Protein AF-A0A8H9FQ34-F1 (afdb_monomer)

Radius of gyration: 19.38 Å; Cα contacts (8 Å, |Δi|>4): 580; chains: 1; bounding box: 61×39×50 Å

Organism: NCBI:txid913969

Mean predicted aligned error: 8.14 Å

pLDDT: mean 79.57, std 12.99, range [39.88, 97.19]

Solvent-accessible surface area (backbone atoms only — not comparable to full-atom values): 15145 Å² total; per-residue (Å²): 131,70,67,46,67,71,54,47,45,51,48,42,54,54,33,31,52,36,42,33,52,18,35,40,36,26,16,74,69,43,41,45,69,49,35,67,70,22,24,32,69,66,46,26,57,38,51,40,47,55,17,35,27,31,55,62,67,68,56,61,71,57,61,63,56,45,68,44,74,77,46,68,50,38,42,51,61,100,58,63,49,47,55,37,42,30,39,30,44,36,38,44,90,93,42,78,45,45,28,44,37,31,35,35,23,65,38,94,86,48,71,63,23,38,42,47,74,33,55,46,56,80,86,58,51,75,77,86,66,73,88,53,79,72,40,53,76,50,72,71,52,50,48,51,52,51,52,53,52,51,48,44,24,50,24,47,32,68,67,46,53,91,78,40,49,70,68,55,35,50,55,51,46,55,56,19,74,75,36,83,40,71,32,47,41,40,64,58,38,89,53,92,54,38,71,42,92,71,25,28,37,49,70,37,65,42,74,85,61,21,34,43,32,42,37,33,29,27,34,42,36,64,31,59,40,56,95,95,52,47,53,51,80,82,77,51,71,45,39,54,36,62,51,62,64,66,77,69,90,63,41,53,63,47,60,36,28,24,41,32,41,36,37,34,41,27,44,73,86,68,50,77,41,83,49,32,69,36,74,44,80,42,70,55,127

Secondary structure (DSSP, 8-state):
----HHHHHHHHHHHHHHHHHHHHHHHHH---GGGGGTB-HHHHHHHHHHHHHHHHHT------EEEEEEEEE----SSS-EEEEEEEEEEETTEEEEEEEEEEESSSSSPPEEEEEEE--TTTSPP--------PPPHHHHHHHHHHHHHHHHHHHTT-STTS-THHHHHHHHHHHTTSS--EEEES---S-TTSTTSSEEEEE-TTS-EEEEEEEEEEEEEEPPTT----TTTS-HHHHHHHT---TT-SEEEEEEEEEEEEEE-TT--EEEEEEEEEE----

Sequence (285 aa):
MPLTQVQAVAAMKDYDARHNSASQAAGRAFDPVPWSKADTGMLYARRRLDTAVRKVEDDRRPFTVAHSVRSVYTPAVDGQTQHAVLDLDRVSGGRTTHVLGVLSRDDESSPWLMTALVRYTLADLPKPLARGREASLSTSERTTVLDRVTELATQLTAGKGPLVRGELANLSGEFVSWTGKRPRFSLWSTESDQFGPRGSLQAVKVSDGGTLVIASLVADTVHEAQRGESFDTTRLDNSYLEATGQQGRGLPQLRIRNGVTAALLLDATGGVRLLAADSAGLPLR

Nearest PDB structures (foldseek):
  6s5l-assembly1_D  TM=5.407E-01  e=3.025E-01  Nostoc sp. PCC 7120 = FACHB-418
  7o21-assembly1_B  TM=5.006E-01  e=2.257E-01  Bdellovibrio bacteriovorus HD100
  8th5-assembly2_B  TM=7.344E-01  e=1.752E+00  Homo sapiens
  6h5o-assembly2_B  TM=2.191E-01  e=1.118E-01  Staphylococcus aureus subsp. aureus Mu50
  5m18-assembly1_A  TM=2.314E-01  e=3.208E-01  Staphylococcus aureus

Foldseek 3Di:
DWQDLVNVQVLQVVLQVLVLVCLQCLLAVLDLVSLVQAADAPVSLQSNLVSLLCVLVVHRDRKGKHKDFPDKFWADDPAAKTKIWTFIWMDIPNDTFTKTWMWMARHPVGRTHTYDIFTFDPVLDDDQDDDDPRDDQDPVRVVLVQVLVQVLLVCQQVCHDPNNDDPNNVVQVVLCVQAVHGWRKDASDPDPPLCDPNHQWPWGADPQQKIKIKGKMKTKHKHFAPVVGAPPCVPPSVSSCVSAVVDDDRHRIFIWIKIKIWIWIQHNVRDIDTRGMDIGIRGDD

Structure (mmCIF, N/CA/C/O backbone):
data_AF-A0A8H9FQ34-F1
#
_entry.id   AF-A0A8H9FQ34-F1
#
loop_
_atom_site.group_PDB
_atom_site.id
_atom_site.type_symbol
_atom_site.label_atom_id
_atom_site.label_alt_id
_atom_site.label_comp_id
_atom_site.label_asym_id
_atom_site.label_entity_id
_atom_site.label_seq_id
_atom_site.pdbx_PDB_ins_code
_atom_site.Cartn_x
_atom_site.Cartn_y
_atom_site.Cartn_z
_atom_site.occupancy
_atom_site.B_iso_or_equiv
_atom_site.auth_seq_id
_atom_site.auth_comp_id
_atom_site.auth_asym_id
_atom_site.auth_atom_id
_atom_site.pdbx_PDB_model_num
ATOM 1 N N . MET A 1 1 ? -23.801 4.074 0.486 1.00 57.47 1 MET A N 1
ATOM 2 C CA . MET A 1 1 ? -24.223 2.876 1.261 1.00 57.47 1 MET A CA 1
ATOM 3 C C . MET A 1 1 ? -23.021 1.952 1.513 1.00 57.47 1 MET A C 1
ATOM 5 O O . MET A 1 1 ? -22.185 1.850 0.621 1.00 57.47 1 MET A O 1
ATOM 9 N N . PRO A 1 2 ? -22.917 1.299 2.684 1.00 69.56 2 PRO A N 1
ATOM 10 C CA . PRO A 1 2 ? -21.860 0.334 3.025 1.00 69.56 2 PRO A CA 1
ATOM 11 C C . PRO A 1 2 ? -21.797 -0.841 2.042 1.00 69.56 2 PRO A C 1
ATOM 13 O O . PRO A 1 2 ? -22.829 -1.279 1.526 1.00 69.56 2 PRO A O 1
ATOM 16 N N . LEU A 1 3 ? -20.597 -1.364 1.772 1.00 77.69 3 LEU A N 1
ATOM 17 C CA . LEU A 1 3 ? -20.415 -2.442 0.797 1.00 77.69 3 LEU A CA 1
ATOM 18 C C . LEU A 1 3 ? -20.830 -3.786 1.412 1.00 77.69 3 LEU A C 1
ATOM 20 O O . LEU A 1 3 ? -20.170 -4.321 2.301 1.00 77.69 3 LEU A O 1
ATOM 24 N N . THR A 1 4 ? -21.916 -4.370 0.910 1.00 83.69 4 THR A N 1
ATOM 25 C CA . THR A 1 4 ? -22.325 -5.728 1.297 1.00 83.69 4 THR A CA 1
ATOM 26 C C . THR A 1 4 ? -21.352 -6.777 0.755 1.00 83.69 4 THR A C 1
ATOM 28 O O . THR A 1 4 ? -20.608 -6.531 -0.190 1.00 83.69 4 THR A O 1
ATOM 31 N N . GLN A 1 5 ? -21.396 -8.001 1.288 1.00 84.06 5 GLN A N 1
ATOM 32 C CA . GLN A 1 5 ? -20.546 -9.089 0.788 1.00 84.06 5 GLN A CA 1
ATOM 33 C C . GLN A 1 5 ? -20.819 -9.425 -0.686 1.00 84.06 5 GLN A C 1
ATOM 35 O O . GLN A 1 5 ? -19.881 -9.661 -1.439 1.00 84.06 5 GLN A O 1
ATOM 40 N N . VAL A 1 6 ? -22.085 -9.404 -1.117 1.00 89.38 6 VAL A N 1
ATOM 41 C CA . VAL A 1 6 ? -22.451 -9.631 -2.526 1.00 89.38 6 VAL A CA 1
ATOM 42 C C . VAL A 1 6 ? -21.850 -8.544 -3.418 1.00 89.38 6 VAL A C 1
ATOM 44 O O . VAL A 1 6 ? -21.250 -8.853 -4.447 1.00 89.38 6 VAL A O 1
ATOM 47 N N . GLN A 1 7 ? -21.943 -7.279 -2.999 1.00 90.31 7 GLN A N 1
ATOM 48 C CA . GLN A 1 7 ? -21.335 -6.167 -3.729 1.00 90.31 7 GLN A CA 1
ATOM 49 C C . GLN A 1 7 ? -19.802 -6.224 -3.697 1.00 90.31 7 GLN A C 1
ATOM 51 O O . GLN A 1 7 ? -19.177 -5.907 -4.701 1.00 90.31 7 GLN A O 1
ATOM 56 N N . ALA A 1 8 ? -19.191 -6.680 -2.600 1.00 88.94 8 ALA A N 1
ATOM 57 C CA . ALA A 1 8 ? -17.747 -6.881 -2.509 1.00 88.94 8 ALA A CA 1
ATOM 58 C C . ALA A 1 8 ? -17.262 -7.976 -3.467 1.00 88.94 8 ALA A C 1
ATOM 60 O O . ALA A 1 8 ? -16.271 -7.783 -4.164 1.00 88.94 8 ALA A O 1
ATOM 61 N N . VAL A 1 9 ? -17.981 -9.100 -3.572 1.00 93.31 9 VAL A N 1
ATOM 62 C CA . VAL A 1 9 ? -17.673 -10.146 -4.562 1.00 93.31 9 VAL A CA 1
ATOM 63 C C . VAL A 1 9 ? -17.795 -9.598 -5.985 1.00 93.31 9 VAL A C 1
ATOM 65 O O . VAL A 1 9 ? -16.932 -9.871 -6.816 1.00 93.31 9 VAL A O 1
ATOM 68 N N . ALA A 1 10 ? -18.839 -8.817 -6.278 1.00 93.94 10 ALA A N 1
ATOM 69 C CA . ALA A 1 10 ? -19.003 -8.194 -7.590 1.00 93.94 10 ALA A CA 1
ATOM 70 C C . ALA A 1 10 ? -17.870 -7.199 -7.901 1.00 93.94 10 ALA A C 1
ATOM 72 O O . ALA A 1 10 ? -17.283 -7.267 -8.979 1.00 93.94 10 ALA A O 1
ATOM 73 N N . ALA A 1 11 ? -17.512 -6.342 -6.940 1.00 92.94 11 ALA A N 1
ATOM 74 C CA . ALA A 1 11 ? -16.409 -5.393 -7.062 1.00 92.94 11 ALA A CA 1
ATOM 75 C C . ALA A 1 11 ? -15.065 -6.100 -7.288 1.00 92.94 11 ALA A C 1
ATOM 77 O O . ALA A 1 11 ? -14.284 -5.660 -8.125 1.00 92.94 11 ALA A O 1
ATOM 78 N N . MET A 1 12 ? -14.813 -7.224 -6.608 1.00 95.19 12 MET A N 1
ATOM 79 C CA . MET A 1 12 ? -13.590 -8.002 -6.813 1.00 95.19 12 MET A CA 1
ATOM 80 C C . MET A 1 12 ? -13.538 -8.693 -8.175 1.00 95.19 12 MET A C 1
ATOM 82 O O . MET A 1 12 ? -12.479 -8.716 -8.790 1.00 95.19 12 MET A O 1
ATOM 86 N N 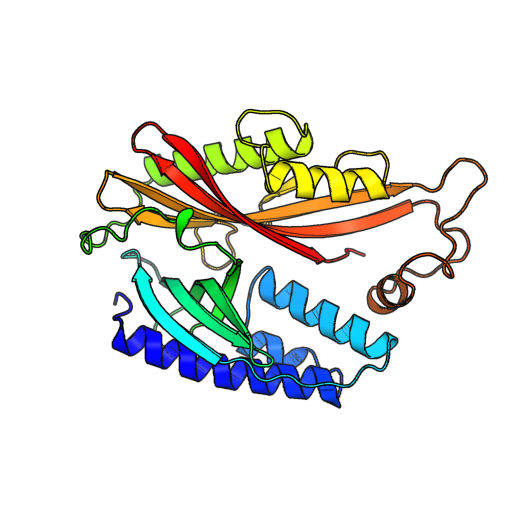. LYS A 1 13 ? -14.662 -9.201 -8.693 1.00 96.81 13 LYS A N 1
ATOM 87 C CA . LYS A 1 13 ? -14.708 -9.758 -10.057 1.00 96.81 13 LYS A CA 1
ATOM 88 C C . LYS A 1 13 ? -14.425 -8.694 -11.118 1.00 96.81 13 LYS A C 1
ATOM 90 O O . LYS A 1 13 ? -13.693 -8.952 -12.071 1.00 96.81 13 LYS A O 1
ATOM 95 N N . ASP A 1 14 ? -14.996 -7.506 -10.949 1.00 96.44 14 ASP A N 1
ATOM 96 C CA . ASP A 1 14 ? -14.728 -6.365 -11.825 1.00 96.44 14 ASP A CA 1
ATOM 97 C C . ASP A 1 14 ? -13.265 -5.893 -11.717 1.00 96.44 14 ASP A C 1
ATOM 99 O O . ASP A 1 14 ? -12.610 -5.637 -12.731 1.00 96.44 14 ASP A O 1
ATOM 103 N N . TYR A 1 15 ? -12.715 -5.851 -10.500 1.00 96.19 15 TYR A N 1
ATOM 104 C CA . TYR A 1 15 ? -11.295 -5.595 -10.274 1.00 96.19 15 TYR A CA 1
ATOM 105 C C . TYR A 1 15 ? -10.410 -6.627 -10.978 1.00 96.19 15 TYR A C 1
ATOM 107 O O . TYR A 1 15 ? -9.495 -6.237 -11.694 1.00 96.19 15 TYR A O 1
ATOM 115 N N . ASP A 1 16 ? -10.696 -7.924 -10.840 1.00 97.06 16 ASP A N 1
ATOM 116 C CA . ASP A 1 16 ? -9.935 -8.993 -11.493 1.00 97.06 16 ASP A CA 1
ATOM 117 C C . ASP A 1 16 ? -9.934 -8.826 -13.015 1.00 97.06 16 ASP A C 1
ATOM 119 O O . ASP A 1 16 ? -8.897 -8.997 -13.656 1.00 97.06 16 ASP A O 1
ATOM 123 N N . ALA A 1 17 ? -11.061 -8.436 -13.615 1.00 97.19 17 ALA A N 1
ATOM 124 C CA . ALA A 1 17 ? -11.129 -8.162 -15.047 1.00 97.19 17 ALA A CA 1
ATOM 125 C C . ALA A 1 17 ? -10.204 -6.998 -15.454 1.00 97.19 17 ALA A C 1
ATOM 127 O O . ALA A 1 17 ? -9.409 -7.133 -16.391 1.00 97.19 17 ALA A O 1
ATOM 128 N N . ARG A 1 18 ? -10.254 -5.872 -14.729 1.00 97.00 18 ARG A N 1
ATOM 129 C CA . ARG A 1 18 ? -9.409 -4.693 -14.996 1.00 97.00 18 ARG A CA 1
ATOM 130 C C . ARG A 1 18 ? -7.930 -4.969 -14.722 1.00 97.00 18 ARG A C 1
ATOM 132 O O . ARG A 1 18 ? -7.088 -4.610 -15.543 1.00 97.00 18 ARG A O 1
ATOM 139 N N . HIS A 1 19 ? -7.614 -5.649 -13.621 1.00 95.44 19 HIS A N 1
ATOM 140 C CA . HIS A 1 19 ? -6.258 -6.062 -13.250 1.00 95.44 19 HIS A CA 1
ATOM 141 C C . HIS A 1 19 ? -5.659 -6.988 -14.306 1.00 95.44 19 HIS A C 1
ATOM 143 O O . HIS A 1 19 ? -4.570 -6.716 -14.805 1.00 95.44 19 HIS A O 1
ATOM 149 N N . ASN A 1 20 ? -6.379 -8.036 -14.711 1.00 95.69 20 ASN A N 1
ATOM 150 C CA . ASN A 1 20 ? -5.894 -8.983 -15.713 1.00 95.69 20 ASN A CA 1
ATOM 151 C C . ASN A 1 20 ? -5.733 -8.324 -17.091 1.00 95.69 20 ASN A C 1
ATOM 153 O O . ASN A 1 20 ? -4.748 -8.585 -17.783 1.00 95.69 20 ASN A O 1
ATOM 157 N N . SER A 1 21 ? -6.638 -7.413 -17.467 1.00 95.38 21 SER A N 1
ATOM 158 C CA . SER A 1 21 ? -6.483 -6.605 -18.682 1.00 95.38 21 SER A CA 1
ATOM 159 C C . SER A 1 21 ? -5.240 -5.711 -18.622 1.00 95.38 21 SER A C 1
ATOM 161 O O . SER A 1 21 ? -4.510 -5.619 -19.610 1.00 95.38 21 SER A O 1
ATOM 163 N N . ALA A 1 22 ? -4.972 -5.070 -17.481 1.00 94.81 22 ALA A N 1
ATOM 164 C CA . ALA A 1 22 ? -3.786 -4.240 -17.297 1.00 94.81 22 ALA A CA 1
ATOM 165 C C . ALA A 1 22 ? -2.497 -5.074 -17.261 1.00 94.81 22 ALA A C 1
ATOM 167 O O . ALA A 1 22 ? -1.513 -4.710 -17.898 1.00 94.81 22 ALA A O 1
ATOM 168 N N . SER A 1 23 ? -2.526 -6.242 -16.613 1.00 92.44 23 SER A N 1
ATOM 169 C CA . SER A 1 23 ? -1.452 -7.243 -16.610 1.00 92.44 23 SER A CA 1
ATOM 170 C C . SER A 1 23 ? -1.101 -7.679 -18.033 1.00 92.44 23 SER A C 1
ATOM 172 O O . SER A 1 23 ? 0.074 -7.752 -18.390 1.00 92.44 23 SER A O 1
ATOM 174 N N . GLN A 1 24 ? -2.106 -7.898 -18.884 1.00 93.12 24 GLN A N 1
ATOM 175 C CA . GLN A 1 24 ? -1.899 -8.249 -20.285 1.00 93.12 24 GLN A CA 1
ATOM 176 C C . GLN A 1 24 ? -1.305 -7.094 -21.099 1.00 93.12 24 GLN A C 1
ATOM 178 O O . GLN A 1 24 ? -0.388 -7.327 -21.887 1.00 93.12 24 GLN A O 1
ATOM 183 N N . ALA A 1 25 ? -1.796 -5.866 -20.915 1.00 92.56 25 ALA A N 1
ATOM 184 C CA . ALA A 1 25 ? -1.267 -4.685 -21.597 1.00 92.56 25 ALA A CA 1
ATOM 185 C C . ALA A 1 25 ? 0.191 -4.406 -21.194 1.00 92.56 25 ALA A C 1
ATOM 187 O O . ALA A 1 25 ? 1.055 -4.248 -22.058 1.00 92.56 25 ALA A O 1
ATOM 188 N N . ALA A 1 26 ? 0.485 -4.464 -19.895 1.00 89.94 26 ALA A N 1
ATOM 189 C CA . ALA A 1 26 ? 1.832 -4.342 -19.358 1.00 89.94 26 ALA A CA 1
ATOM 190 C C . ALA A 1 26 ? 2.747 -5.482 -19.830 1.00 89.94 26 ALA A C 1
ATOM 192 O O . ALA A 1 26 ? 3.894 -5.238 -20.181 1.00 89.94 26 ALA A O 1
ATOM 193 N N . GLY A 1 27 ? 2.245 -6.719 -19.870 1.00 85.94 27 GLY A N 1
ATOM 194 C CA . GLY A 1 27 ? 3.019 -7.892 -20.274 1.00 85.94 27 GLY A CA 1
ATOM 195 C C . GLY A 1 27 ? 3.240 -8.025 -21.782 1.00 85.94 27 GLY A C 1
ATOM 196 O O . GLY A 1 27 ? 4.187 -8.681 -22.182 1.00 85.94 27 GLY A O 1
ATOM 197 N N . ARG A 1 28 ? 2.394 -7.445 -22.644 1.00 86.81 28 ARG A N 1
ATOM 198 C CA . ARG A 1 28 ? 2.548 -7.562 -24.112 1.00 86.81 28 ARG A CA 1
ATOM 199 C C . ARG A 1 28 ? 3.084 -6.303 -24.779 1.00 86.81 28 ARG A C 1
ATOM 201 O O . ARG A 1 28 ? 3.849 -6.414 -25.732 1.00 86.81 28 ARG A O 1
ATOM 208 N N . ALA A 1 29 ? 2.636 -5.138 -24.320 1.00 87.25 29 ALA A N 1
ATOM 209 C CA . ALA A 1 29 ? 2.891 -3.845 -24.952 1.00 87.25 29 ALA A CA 1
ATOM 210 C C . ALA A 1 29 ? 3.630 -2.864 -24.034 1.00 87.25 29 ALA A C 1
ATOM 212 O O . ALA A 1 29 ? 3.929 -1.750 -24.458 1.00 87.25 29 ALA A O 1
ATOM 213 N N . PHE A 1 30 ? 3.909 -3.259 -22.786 1.00 90.00 30 PHE A N 1
ATOM 214 C CA . PHE A 1 30 ? 4.485 -2.387 -21.765 1.00 90.00 30 PHE A CA 1
ATOM 215 C C . PHE A 1 30 ? 3.695 -1.086 -21.575 1.00 90.00 30 PHE A C 1
ATOM 217 O O . PHE A 1 30 ? 4.272 -0.034 -21.299 1.00 90.00 30 PHE A O 1
ATOM 224 N N . ASP A 1 31 ? 2.373 -1.153 -21.745 1.00 91.31 31 ASP A N 1
ATOM 225 C CA . ASP A 1 31 ? 1.487 -0.008 -21.570 1.00 91.31 31 ASP A CA 1
ATOM 226 C C . ASP A 1 31 ? 1.038 0.088 -20.102 1.00 91.31 31 ASP A C 1
ATOM 228 O O . ASP A 1 31 ? 0.310 -0.791 -19.627 1.00 91.31 31 ASP A O 1
ATOM 232 N N . PRO A 1 32 ? 1.453 1.132 -19.358 1.00 90.62 32 PRO A N 1
ATOM 233 C CA . PRO A 1 32 ? 1.063 1.295 -17.968 1.00 90.62 32 PRO A CA 1
ATOM 234 C C . PRO A 1 32 ? -0.305 1.975 -17.800 1.00 90.62 32 PRO A C 1
ATOM 236 O O . PRO A 1 32 ? -0.814 2.021 -16.680 1.00 90.62 32 PRO A O 1
ATOM 239 N N . VAL A 1 33 ? -0.893 2.546 -18.859 1.00 94.62 33 VAL A N 1
ATOM 240 C CA . VAL A 1 33 ? -2.126 3.349 -18.774 1.00 94.62 33 VAL A CA 1
ATOM 241 C C . VAL A 1 33 ? -3.298 2.555 -18.186 1.00 94.62 33 VAL A C 1
ATOM 243 O O . VAL A 1 33 ? -3.980 3.090 -17.302 1.00 94.62 33 VAL A O 1
ATOM 246 N N . PRO A 1 34 ? -3.533 1.283 -18.567 1.00 94.38 34 PRO A N 1
ATOM 247 C CA . PRO A 1 34 ? -4.648 0.509 -18.031 1.00 94.38 34 PRO A CA 1
ATOM 248 C C . PRO A 1 34 ? -4.594 0.276 -16.517 1.00 94.38 34 PRO A C 1
ATOM 250 O O . PRO A 1 34 ? -5.646 0.062 -15.918 1.00 94.38 34 PRO A O 1
ATOM 253 N N . TRP A 1 35 ? -3.424 0.373 -15.870 1.00 94.06 35 TRP A N 1
ATOM 254 C CA . TRP A 1 35 ? -3.334 0.236 -14.411 1.00 94.06 35 TRP A CA 1
ATOM 255 C C . TRP A 1 35 ? -4.143 1.291 -13.663 1.00 94.06 35 TRP A C 1
ATOM 257 O O . TRP A 1 35 ? -4.693 0.975 -12.615 1.00 94.06 35 TRP A O 1
ATOM 267 N N . SER A 1 36 ? -4.296 2.496 -14.223 1.00 92.94 36 SER A N 1
ATOM 268 C CA . SER A 1 36 ? -5.123 3.560 -13.625 1.00 92.94 36 SER A CA 1
ATOM 269 C C . SER A 1 36 ? -6.600 3.183 -13.506 1.00 92.94 36 SER A C 1
ATOM 271 O O . SER A 1 36 ? -7.333 3.768 -12.715 1.00 92.94 36 SER A O 1
ATOM 273 N N . LYS A 1 37 ? -7.043 2.200 -14.298 1.00 93.62 37 LYS A N 1
ATOM 274 C CA . LYS A 1 37 ? -8.400 1.677 -14.225 1.00 93.62 37 LYS A CA 1
ATOM 275 C C . LYS A 1 37 ? -8.552 0.638 -13.134 1.00 93.62 37 LYS A C 1
ATOM 277 O O . LYS A 1 37 ? -9.686 0.421 -12.760 1.00 93.62 37 LYS A O 1
ATOM 282 N N . ALA A 1 38 ? -7.499 -0.026 -12.662 1.00 93.25 38 ALA A N 1
ATOM 283 C CA . ALA A 1 38 ? -7.595 -1.090 -11.656 1.00 93.25 38 ALA A CA 1
ATOM 284 C C . ALA A 1 38 ? -7.152 -0.609 -10.267 1.00 93.25 38 ALA A C 1
ATOM 286 O O . ALA A 1 38 ? -7.822 -0.874 -9.268 1.00 93.25 38 ALA A O 1
ATOM 287 N N . ASP A 1 39 ? -6.043 0.126 -10.225 1.00 93.12 39 ASP A N 1
ATOM 288 C CA . ASP A 1 39 ? -5.339 0.499 -9.008 1.00 93.12 39 ASP A CA 1
ATOM 289 C C . ASP A 1 39 ? -5.278 2.028 -8.858 1.00 93.12 39 ASP A C 1
ATOM 291 O O . ASP A 1 39 ? -5.328 2.780 -9.834 1.00 93.12 39 ASP A O 1
ATOM 295 N N . THR A 1 40 ? -5.088 2.496 -7.625 1.00 88.25 40 THR A N 1
ATOM 296 C CA . THR A 1 40 ? -4.790 3.903 -7.313 1.00 88.25 40 THR A CA 1
ATOM 297 C C . THR A 1 40 ? -3.698 4.011 -6.239 1.00 88.25 40 THR A C 1
ATOM 299 O O . THR A 1 40 ? -3.146 3.005 -5.786 1.00 88.25 40 THR A O 1
ATOM 302 N N . GLY A 1 41 ? -3.332 5.237 -5.859 1.00 83.50 41 GLY A N 1
ATOM 303 C CA . GLY A 1 41 ? -2.377 5.510 -4.787 1.00 83.50 41 GLY A CA 1
ATOM 304 C C . GLY A 1 41 ? -1.016 4.838 -4.997 1.00 83.50 41 GLY A C 1
ATOM 305 O O . GLY A 1 41 ? -0.443 4.867 -6.090 1.00 83.50 41 GLY A O 1
ATOM 306 N N . MET A 1 42 ? -0.487 4.243 -3.929 1.00 82.50 42 MET A N 1
ATOM 307 C CA . MET A 1 42 ? 0.815 3.573 -3.942 1.00 82.50 42 MET A CA 1
ATOM 308 C C . MET A 1 42 ? 0.829 2.338 -4.852 1.00 82.50 42 MET A C 1
ATOM 310 O O . MET A 1 42 ? 1.824 2.091 -5.536 1.00 82.50 42 MET A O 1
ATOM 314 N N . LEU A 1 43 ? -0.275 1.586 -4.908 1.00 86.44 43 LEU A N 1
ATOM 315 C CA . LEU A 1 43 ? -0.365 0.392 -5.744 1.00 86.44 43 LEU A CA 1
ATOM 316 C C . LEU A 1 43 ? -0.275 0.748 -7.235 1.00 86.44 43 LEU A C 1
ATOM 318 O O . LEU A 1 43 ? 0.493 0.125 -7.966 1.00 86.44 43 LEU A O 1
ATOM 322 N N . TYR A 1 44 ? -0.961 1.808 -7.672 1.00 88.44 44 TYR A N 1
ATOM 323 C CA . TYR A 1 44 ? -0.831 2.307 -9.044 1.00 88.44 44 TYR A CA 1
ATOM 324 C C . TYR A 1 44 ? 0.591 2.780 -9.360 1.00 88.44 44 TYR A C 1
ATOM 326 O O . TYR A 1 44 ? 1.142 2.416 -10.402 1.00 88.44 44 TYR A O 1
ATOM 334 N N . ALA A 1 45 ? 1.215 3.546 -8.454 1.00 84.31 45 ALA A N 1
ATOM 335 C CA . ALA A 1 45 ? 2.599 3.991 -8.623 1.00 84.31 45 ALA A CA 1
ATOM 336 C C . ALA A 1 45 ? 3.552 2.800 -8.835 1.00 84.31 45 ALA A C 1
ATOM 338 O O . ALA A 1 45 ? 4.381 2.833 -9.747 1.00 84.31 45 ALA A O 1
ATOM 339 N N . ARG A 1 46 ? 3.353 1.715 -8.074 1.00 83.94 46 ARG A N 1
ATOM 340 C CA . ARG A 1 46 ? 4.071 0.443 -8.241 1.00 83.94 46 ARG A CA 1
ATOM 341 C C . ARG A 1 46 ? 3.879 -0.172 -9.605 1.00 83.94 46 ARG A C 1
ATOM 343 O O . ARG A 1 46 ? 4.853 -0.448 -10.294 1.00 83.94 46 ARG A O 1
ATOM 350 N N . ARG A 1 47 ? 2.634 -0.355 -10.030 1.00 88.38 47 ARG A N 1
ATOM 351 C CA . ARG A 1 47 ? 2.350 -1.012 -11.307 1.00 88.38 47 ARG A CA 1
ATOM 352 C C . ARG A 1 47 ? 2.915 -0.277 -12.512 1.00 88.38 47 ARG A C 1
ATOM 354 O O . ARG A 1 47 ? 3.365 -0.919 -13.464 1.00 88.38 47 ARG A O 1
ATOM 361 N N . ARG A 1 48 ? 2.918 1.057 -12.476 1.00 88.62 48 ARG A N 1
ATOM 362 C CA . ARG A 1 48 ? 3.549 1.860 -13.528 1.00 88.62 48 ARG A CA 1
ATOM 363 C C . ARG A 1 48 ? 5.044 1.586 -13.623 1.00 88.62 48 ARG A C 1
ATOM 365 O O . ARG A 1 48 ? 5.536 1.402 -14.733 1.00 88.62 48 ARG A O 1
ATOM 372 N N . LEU A 1 49 ? 5.738 1.547 -12.486 1.00 82.56 49 LEU A N 1
ATOM 373 C CA . LEU A 1 49 ? 7.160 1.232 -12.456 1.00 82.56 49 LEU A CA 1
ATOM 374 C C . LEU A 1 49 ? 7.421 -0.198 -12.923 1.00 82.56 49 LEU A C 1
ATOM 376 O O . LEU A 1 49 ? 8.228 -0.379 -13.825 1.00 82.56 49 LEU A O 1
ATOM 380 N N . ASP A 1 50 ? 6.721 -1.187 -12.361 1.00 84.69 50 ASP A N 1
ATOM 381 C CA . ASP A 1 50 ? 6.889 -2.600 -12.725 1.00 84.69 50 ASP A CA 1
ATOM 382 C C . ASP A 1 50 ? 6.764 -2.789 -14.248 1.00 84.69 50 ASP A C 1
ATOM 384 O O . ASP A 1 50 ? 7.504 -3.553 -14.860 1.00 84.69 50 ASP A O 1
ATOM 388 N N . THR A 1 51 ? 5.841 -2.058 -14.883 1.00 88.06 51 THR A N 1
ATOM 389 C CA . THR A 1 51 ? 5.656 -2.078 -16.342 1.00 88.06 51 THR A CA 1
ATOM 390 C C . THR A 1 51 ? 6.852 -1.481 -17.089 1.00 88.06 51 THR A C 1
ATOM 392 O O . THR A 1 51 ? 7.264 -2.023 -18.112 1.00 88.06 51 THR A O 1
ATOM 395 N N . ALA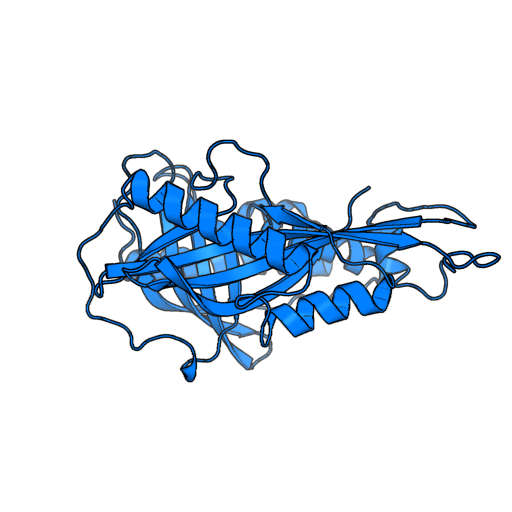 A 1 52 ? 7.422 -0.382 -16.589 1.00 85.88 52 ALA A N 1
ATOM 396 C CA . ALA A 1 52 ? 8.606 0.245 -17.171 1.00 85.88 52 ALA A CA 1
ATOM 397 C C . ALA A 1 52 ? 9.867 -0.617 -16.991 1.00 85.88 52 ALA A C 1
ATOM 399 O O . ALA A 1 52 ? 10.633 -0.755 -17.937 1.00 85.88 52 ALA A O 1
ATOM 400 N N . VAL A 1 53 ? 10.049 -1.244 -15.826 1.00 81.69 53 VAL A N 1
ATOM 401 C CA . VAL A 1 53 ? 11.163 -2.172 -15.562 1.00 81.69 53 VAL A CA 1
ATOM 402 C C . VAL A 1 53 ? 11.087 -3.375 -16.497 1.00 81.69 53 VAL A C 1
ATOM 404 O O . VAL A 1 53 ? 12.052 -3.665 -17.194 1.00 81.69 53 VAL A O 1
ATOM 407 N N . ARG A 1 54 ? 9.909 -3.999 -16.630 1.00 85.12 54 ARG A N 1
ATOM 408 C CA . ARG A 1 54 ? 9.705 -5.099 -17.589 1.00 85.12 54 ARG A CA 1
ATOM 409 C C . ARG A 1 54 ? 10.006 -4.704 -19.026 1.00 85.12 54 ARG A C 1
ATOM 411 O O . ARG A 1 54 ? 10.496 -5.532 -19.783 1.00 85.12 54 ARG A O 1
ATOM 418 N N . LYS A 1 55 ? 9.709 -3.458 -19.411 1.00 86.88 55 LYS A N 1
ATOM 419 C CA . LYS A 1 55 ? 10.047 -2.943 -20.744 1.00 86.88 55 LYS A CA 1
ATOM 420 C C . LYS A 1 55 ? 11.550 -2.968 -20.988 1.00 86.88 55 LYS A C 1
ATOM 422 O O . LYS A 1 55 ? 11.961 -3.265 -22.103 1.00 86.88 55 LYS A O 1
ATOM 427 N N . VAL A 1 56 ? 12.340 -2.629 -19.971 1.00 84.06 56 VAL A N 1
ATOM 428 C CA . VAL A 1 56 ? 13.803 -2.655 -20.061 1.00 84.06 56 VAL A CA 1
ATOM 429 C C . VAL A 1 56 ? 14.326 -4.090 -20.090 1.00 84.06 56 VAL A C 1
ATOM 431 O O . VAL A 1 56 ? 15.191 -4.410 -20.895 1.00 84.06 56 VAL A O 1
ATOM 434 N N . GLU A 1 57 ? 13.755 -4.970 -19.269 1.00 83.56 57 GLU A N 1
ATOM 435 C CA . GLU A 1 57 ? 14.131 -6.392 -19.216 1.00 83.56 57 GLU A CA 1
ATOM 436 C C . GLU A 1 57 ? 13.650 -7.204 -20.431 1.00 83.56 57 GLU A C 1
ATOM 438 O O . GLU A 1 57 ? 14.081 -8.338 -20.627 1.00 83.56 57 GLU A O 1
ATOM 443 N N . ASP A 1 58 ? 12.734 -6.642 -21.224 1.00 81.50 58 ASP A N 1
ATOM 444 C CA . ASP A 1 58 ? 11.984 -7.296 -22.302 1.00 81.50 58 ASP A CA 1
ATOM 445 C C . ASP A 1 58 ? 11.270 -8.602 -21.876 1.00 81.50 58 ASP A C 1
ATOM 447 O O . ASP A 1 58 ? 11.019 -9.491 -22.692 1.00 81.50 58 ASP A O 1
ATOM 451 N N . ASP A 1 59 ? 10.881 -8.728 -20.598 1.00 78.06 59 ASP A N 1
ATOM 452 C CA . ASP A 1 59 ? 10.083 -9.867 -20.119 1.00 78.06 59 ASP A CA 1
ATOM 453 C C . ASP A 1 59 ? 8.583 -9.642 -20.365 1.00 78.06 59 ASP A C 1
ATOM 455 O O . ASP A 1 59 ? 7.970 -8.683 -19.884 1.00 78.06 59 ASP A O 1
ATOM 459 N N . ARG A 1 60 ? 7.966 -10.564 -21.116 1.00 76.62 60 ARG A N 1
ATOM 460 C CA . ARG A 1 60 ? 6.611 -10.409 -21.676 1.00 76.62 60 ARG A CA 1
ATOM 461 C C . ARG A 1 60 ? 5.586 -11.419 -21.186 1.00 76.62 60 ARG A C 1
ATOM 463 O O . ARG A 1 60 ? 4.802 -11.976 -21.960 1.00 76.62 60 ARG A O 1
ATOM 470 N N . ARG A 1 61 ? 5.562 -11.682 -19.883 1.00 77.19 61 ARG A N 1
ATOM 471 C CA . ARG A 1 61 ? 4.693 -12.722 -19.318 1.00 77.19 61 ARG A CA 1
ATOM 472 C C . ARG A 1 61 ? 3.471 -12.127 -18.623 1.00 77.19 61 ARG A C 1
ATOM 474 O O . ARG A 1 61 ? 3.593 -11.593 -17.517 1.00 77.19 61 ARG A O 1
ATOM 481 N N . PRO A 1 62 ? 2.272 -12.226 -19.227 1.00 79.00 62 PRO A N 1
ATOM 482 C CA . PRO A 1 62 ? 1.056 -11.949 -18.489 1.00 79.00 62 PRO A CA 1
ATOM 483 C C . PRO A 1 62 ? 0.831 -13.051 -17.454 1.00 79.00 62 PRO A C 1
ATOM 485 O O . PRO A 1 62 ? 1.176 -14.215 -17.658 1.00 79.00 62 PRO A O 1
ATOM 488 N N . PHE A 1 63 ? 0.196 -12.682 -16.354 1.00 84.88 63 PHE A N 1
ATOM 489 C CA . PHE A 1 63 ? -0.306 -13.627 -15.368 1.00 84.88 63 PHE A CA 1
ATOM 490 C C . PHE A 1 63 ? -1.745 -13.268 -15.033 1.00 84.88 63 PHE A C 1
ATOM 492 O O . PHE A 1 63 ? -2.121 -12.092 -15.049 1.00 84.88 63 PHE A O 1
ATOM 499 N N . THR A 1 64 ? -2.523 -14.297 -14.718 1.00 90.56 64 THR A N 1
ATOM 500 C CA . THR A 1 64 ? -3.899 -14.151 -14.259 1.00 90.56 64 THR A CA 1
ATOM 501 C C . THR A 1 64 ? -3.934 -14.157 -12.740 1.00 90.56 64 THR A C 1
ATOM 503 O O . THR A 1 64 ? -3.294 -14.992 -12.094 1.00 90.56 64 THR A O 1
ATOM 506 N N . VAL A 1 65 ? -4.700 -13.229 -12.183 1.00 91.56 65 VAL A N 1
ATOM 507 C CA 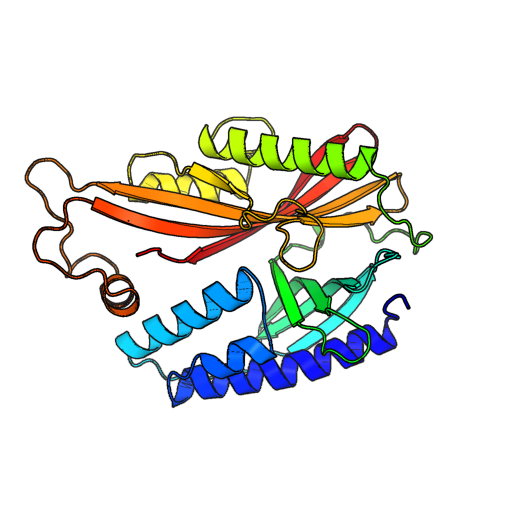. VAL A 1 65 ? -5.044 -13.162 -10.769 1.00 91.56 65 VAL A CA 1
ATOM 508 C C . VAL A 1 65 ? -6.548 -13.322 -10.620 1.00 91.56 65 VAL A C 1
ATOM 510 O O . VAL A 1 65 ? -7.315 -12.798 -11.428 1.00 91.56 65 VAL A O 1
ATOM 513 N N . ALA A 1 66 ? -6.951 -14.044 -9.580 1.00 95.44 66 ALA A N 1
ATOM 514 C CA . ALA A 1 66 ? -8.330 -14.099 -9.125 1.00 95.44 66 ALA A CA 1
ATOM 515 C C . ALA A 1 66 ? -8.389 -13.903 -7.608 1.00 95.44 66 ALA A C 1
ATOM 517 O O . ALA A 1 66 ? -7.503 -14.382 -6.891 1.00 95.44 66 ALA A O 1
ATOM 518 N N . HIS A 1 67 ? -9.438 -13.241 -7.127 1.00 95.50 67 HIS A N 1
ATOM 519 C CA . HIS A 1 67 ? -9.695 -13.058 -5.701 1.00 95.50 67 HIS A CA 1
ATOM 520 C C . HIS A 1 67 ? -11.047 -13.647 -5.282 1.00 95.50 67 HIS A C 1
ATOM 522 O O . HIS A 1 67 ? -12.045 -13.543 -5.997 1.00 95.50 67 HIS A O 1
ATOM 528 N N . SER A 1 68 ? -11.109 -14.205 -4.073 1.00 93.56 68 SER A N 1
ATOM 529 C CA . SER A 1 68 ? -12.363 -14.595 -3.420 1.00 93.56 68 SER A CA 1
ATOM 530 C C . SER A 1 68 ? -12.518 -13.916 -2.065 1.00 93.56 68 SER A C 1
ATOM 532 O O . SER A 1 68 ? -11.620 -13.975 -1.229 1.00 93.56 68 SER A O 1
ATOM 534 N N . VAL A 1 69 ? -13.677 -13.287 -1.849 1.00 88.56 69 VAL A N 1
ATOM 535 C CA . VAL A 1 69 ? -13.983 -12.525 -0.629 1.00 88.56 69 VAL A CA 1
ATOM 536 C C . VAL A 1 69 ? -14.412 -13.457 0.496 1.00 88.56 69 VAL A C 1
ATOM 538 O O . VAL A 1 69 ? -15.433 -14.140 0.388 1.00 88.56 69 VAL A O 1
ATOM 541 N N . ARG A 1 70 ? -13.674 -13.423 1.604 1.00 87.25 70 ARG A N 1
ATOM 542 C CA . ARG A 1 70 ? -13.995 -14.142 2.842 1.00 87.25 70 ARG A CA 1
ATOM 543 C C . ARG A 1 70 ? -14.809 -13.280 3.788 1.00 87.25 70 ARG A C 1
ATOM 545 O O . ARG A 1 70 ? -15.824 -13.724 4.319 1.00 87.25 70 ARG A O 1
ATOM 552 N N . SER A 1 71 ? -14.389 -12.033 3.967 1.00 80.94 71 SER A N 1
ATOM 553 C CA . SER A 1 71 ? -15.109 -11.049 4.766 1.00 80.94 71 SER A CA 1
ATOM 554 C C . SER A 1 71 ? -14.885 -9.631 4.234 1.00 80.94 71 SER A C 1
ATOM 556 O O . SER A 1 71 ? -13.962 -9.371 3.463 1.00 80.94 71 SER A O 1
ATOM 558 N N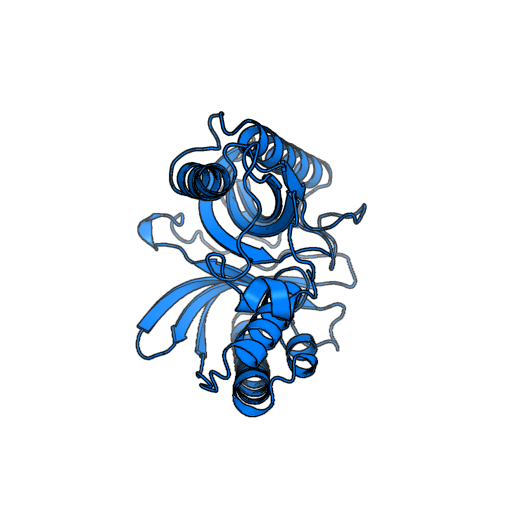 . VAL A 1 72 ? -15.791 -8.723 4.598 1.00 80.44 72 VAL A N 1
ATOM 559 C CA . VAL A 1 72 ? -15.758 -7.308 4.213 1.00 80.44 72 VAL A CA 1
ATOM 560 C C . VAL A 1 72 ? -16.036 -6.453 5.437 1.00 80.44 72 VAL A C 1
ATOM 562 O O . VAL A 1 72 ? -16.976 -6.724 6.191 1.00 80.44 72 VAL A O 1
ATOM 565 N N . TYR A 1 73 ? -15.224 -5.415 5.590 1.00 77.56 73 TYR A N 1
ATOM 566 C CA . TYR A 1 73 ? -15.328 -4.390 6.610 1.00 77.56 73 TYR A CA 1
ATOM 567 C C . TYR A 1 73 ? -15.370 -3.031 5.919 1.00 77.56 73 TYR A C 1
ATOM 569 O O . TYR A 1 73 ? -14.396 -2.598 5.305 1.00 77.56 73 TYR A O 1
ATOM 577 N N . THR A 1 74 ? -16.503 -2.346 6.016 1.00 72.44 74 THR A N 1
ATOM 578 C CA . THR A 1 74 ? -16.674 -0.997 5.471 1.00 72.44 74 THR A CA 1
ATOM 579 C C . THR A 1 74 ? -17.075 -0.047 6.582 1.00 72.44 74 THR A C 1
ATOM 581 O O . THR A 1 74 ? -18.100 -0.293 7.221 1.00 72.44 74 THR A O 1
ATOM 584 N N . PRO A 1 75 ? -16.314 1.028 6.832 1.00 62.62 75 PRO A N 1
ATOM 585 C CA . PRO A 1 75 ? -16.784 2.073 7.720 1.00 62.62 75 PRO A CA 1
ATOM 586 C C . PRO A 1 75 ? -17.972 2.786 7.060 1.00 62.62 75 PRO A C 1
ATOM 588 O O . PRO A 1 75 ? -17.981 2.994 5.845 1.00 62.62 75 PRO A O 1
ATOM 591 N N . ALA A 1 76 ? -18.963 3.187 7.858 1.00 58.38 76 ALA A N 1
ATOM 592 C CA . ALA A 1 76 ? -19.886 4.225 7.418 1.00 58.38 76 ALA A CA 1
ATOM 593 C C . ALA A 1 76 ? -19.079 5.519 7.274 1.00 58.38 76 ALA A C 1
ATOM 595 O O . ALA A 1 76 ? -18.330 5.896 8.177 1.00 58.38 76 ALA A O 1
ATOM 596 N N . VAL A 1 77 ? -19.178 6.166 6.120 1.00 58.28 77 VAL A N 1
ATOM 597 C CA . VAL A 1 77 ? -18.499 7.432 5.849 1.00 58.28 77 VAL A CA 1
ATOM 598 C C . VAL A 1 77 ? -19.534 8.438 5.386 1.00 58.28 77 VAL A C 1
ATOM 600 O O . VAL A 1 77 ? -20.184 8.235 4.362 1.00 58.28 77 VAL A O 1
ATOM 603 N N . ASP A 1 78 ? -19.649 9.528 6.142 1.00 50.78 78 ASP A N 1
ATOM 604 C CA . ASP A 1 78 ? -20.348 10.744 5.732 1.00 50.78 78 ASP A CA 1
ATOM 605 C C . ASP A 1 78 ? -19.413 11.531 4.803 1.00 50.78 78 ASP A C 1
ATOM 607 O O . ASP A 1 78 ? -18.731 12.472 5.204 1.00 50.78 78 ASP A O 1
ATOM 611 N N . GLY A 1 79 ? -19.281 11.064 3.564 1.00 60.50 79 GLY A N 1
ATOM 612 C CA . GLY A 1 79 ? -18.378 11.642 2.574 1.00 60.50 79 GLY A CA 1
ATOM 613 C C . GLY A 1 79 ? -18.611 11.067 1.182 1.00 60.50 79 GLY A C 1
ATOM 614 O O . GLY A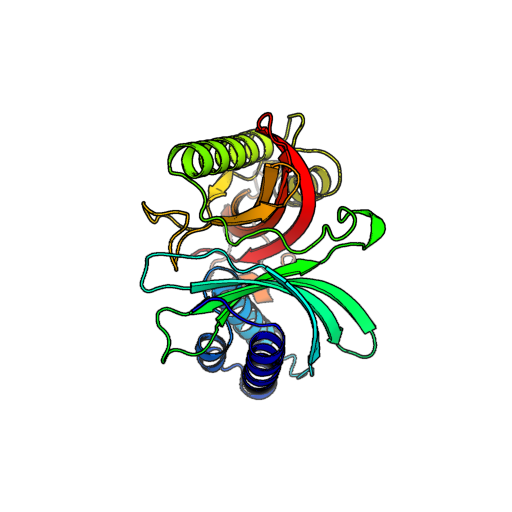 1 79 ? -19.307 10.064 1.024 1.00 60.50 79 GLY A O 1
ATOM 615 N N . GLN A 1 80 ? -18.038 11.716 0.165 1.00 60.59 80 GLN A N 1
ATOM 616 C CA . GLN A 1 80 ? -18.143 11.239 -1.219 1.00 60.59 80 GLN A CA 1
ATOM 617 C C . GLN A 1 80 ? -17.392 9.913 -1.387 1.00 60.59 80 GLN A C 1
ATOM 619 O O . GLN A 1 80 ? -17.955 8.933 -1.879 1.00 60.59 80 GLN A O 1
ATOM 624 N N . THR A 1 81 ? -16.170 9.839 -0.861 1.00 64.69 81 THR A N 1
ATOM 625 C CA . THR A 1 81 ? -15.335 8.654 -1.027 1.00 64.69 81 THR A CA 1
ATOM 626 C C . THR A 1 81 ? -15.643 7.571 -0.014 1.00 64.69 81 THR A C 1
ATOM 628 O O . THR A 1 81 ? -15.733 7.794 1.194 1.00 64.69 81 THR A O 1
ATOM 631 N N . GLN A 1 82 ? -15.745 6.357 -0.536 1.00 78.25 82 GLN A N 1
ATOM 632 C CA . GLN A 1 82 ? -16.056 5.158 0.214 1.00 78.25 82 GLN A CA 1
ATOM 633 C C . GLN A 1 82 ? -14.842 4.240 0.239 1.00 78.25 82 GLN A C 1
ATOM 635 O O . GLN A 1 82 ? -14.165 4.078 -0.774 1.00 78.25 82 GLN A O 1
ATOM 640 N N . HIS A 1 83 ? -14.597 3.614 1.389 1.00 78.81 83 HIS A N 1
ATOM 641 C CA . HIS A 1 83 ? -13.513 2.656 1.586 1.00 78.81 83 HIS A CA 1
ATOM 642 C C . HIS A 1 83 ? -14.069 1.301 2.020 1.00 78.81 83 HIS A C 1
ATOM 644 O O . HIS A 1 83 ? -15.071 1.223 2.731 1.00 78.81 83 HIS A O 1
ATOM 650 N N . ALA A 1 84 ? -13.397 0.229 1.614 1.00 82.75 84 ALA A N 1
ATOM 651 C CA . ALA A 1 84 ? -13.696 -1.122 2.050 1.00 82.75 84 ALA A CA 1
ATOM 652 C C . ALA A 1 84 ? -12.406 -1.902 2.280 1.00 82.75 84 ALA A C 1
ATOM 654 O O . ALA A 1 84 ? -11.556 -1.969 1.397 1.00 82.75 84 ALA A O 1
ATOM 655 N N . VAL A 1 85 ? -12.281 -2.518 3.451 1.00 86.12 85 VAL A N 1
ATOM 656 C CA . VAL A 1 85 ? -11.226 -3.484 3.751 1.00 86.12 85 VAL A CA 1
ATOM 657 C C . VAL A 1 85 ? -11.804 -4.879 3.560 1.00 86.12 85 VAL A C 1
ATOM 659 O O . VAL A 1 85 ? -12.833 -5.227 4.139 1.00 86.12 85 VAL A O 1
ATOM 662 N N . LEU A 1 86 ? -11.156 -5.674 2.722 1.00 87.12 86 LEU A N 1
ATOM 663 C CA . LEU A 1 86 ? -11.578 -7.011 2.342 1.00 87.12 86 LEU A CA 1
ATOM 664 C C . LEU A 1 86 ? -10.550 -8.030 2.814 1.00 87.12 86 LEU A C 1
ATOM 666 O O . LEU A 1 86 ? -9.358 -7.874 2.564 1.00 87.12 86 LEU A O 1
ATOM 670 N N . ASP A 1 87 ? -11.029 -9.097 3.437 1.00 87.81 87 ASP A N 1
ATOM 671 C CA . ASP A 1 87 ? -10.254 -10.314 3.642 1.00 87.81 87 ASP A CA 1
ATOM 672 C C . ASP A 1 87 ? -10.458 -11.230 2.436 1.00 87.81 87 ASP A C 1
ATOM 674 O O . ASP A 1 87 ? -11.596 -11.600 2.113 1.00 87.81 87 ASP A O 1
ATOM 678 N N . LEU A 1 88 ? -9.367 -11.563 1.753 1.00 90.44 88 LEU A N 1
ATOM 679 C CA . LEU A 1 88 ? -9.382 -12.231 0.464 1.00 90.44 88 LEU A CA 1
ATOM 680 C C . LEU A 1 88 ? -8.444 -13.439 0.453 1.00 90.44 88 LEU A C 1
ATOM 682 O O . LEU A 1 88 ? -7.325 -13.388 0.967 1.00 90.44 88 LEU A O 1
ATOM 686 N N . ASP A 1 89 ? -8.847 -14.469 -0.285 1.00 92.69 89 ASP A N 1
ATOM 687 C CA . ASP A 1 89 ? -7.885 -15.399 -0.871 1.00 92.69 89 ASP A CA 1
ATOM 688 C C . ASP A 1 89 ? -7.543 -14.913 -2.277 1.00 92.69 89 ASP A C 1
ATOM 690 O O . ASP A 1 89 ? -8.428 -14.648 -3.092 1.00 92.69 89 ASP A O 1
ATOM 694 N N . ARG A 1 90 ? -6.249 -14.787 -2.565 1.00 93.00 90 ARG A N 1
ATOM 695 C CA . ARG A 1 90 ? -5.724 -14.448 -3.887 1.00 93.00 90 ARG A CA 1
ATOM 696 C C . ARG A 1 90 ? -5.086 -15.680 -4.507 1.00 93.00 90 ARG A C 1
ATOM 698 O O . ARG A 1 90 ? -4.177 -16.259 -3.917 1.00 93.00 90 ARG A O 1
ATOM 705 N N . VAL A 1 91 ? -5.495 -16.017 -5.725 1.00 93.12 91 VAL A N 1
ATOM 706 C CA . VAL A 1 91 ? -4.909 -17.096 -6.525 1.00 93.12 91 VAL A CA 1
ATOM 707 C C . VAL A 1 91 ? -4.095 -16.497 -7.667 1.00 93.12 91 VAL A C 1
ATOM 709 O O . VAL A 1 91 ? -4.594 -15.682 -8.443 1.00 93.12 91 VAL A O 1
ATOM 712 N N . SER A 1 92 ? -2.825 -16.887 -7.769 1.00 89.19 92 SER A N 1
ATOM 713 C CA . SER A 1 92 ? -1.915 -16.451 -8.833 1.00 89.19 92 SER A CA 1
ATOM 714 C C . SER A 1 92 ? -0.888 -17.545 -9.109 1.00 89.19 92 SER A C 1
ATOM 716 O O . SER A 1 92 ? -0.240 -18.030 -8.183 1.00 89.19 92 SER A O 1
ATOM 718 N N . GLY A 1 93 ? -0.720 -17.942 -10.374 1.00 84.06 93 GLY A N 1
ATOM 719 C CA . GLY A 1 93 ? 0.259 -18.973 -10.756 1.00 84.06 93 GLY A CA 1
ATOM 720 C C . GLY A 1 93 ? 0.065 -20.315 -10.033 1.00 84.06 93 GLY A C 1
ATOM 721 O O . GLY A 1 93 ? 1.042 -20.955 -9.658 1.00 84.06 93 GLY A O 1
ATOM 722 N N . GLY A 1 94 ? -1.189 -20.701 -9.763 1.00 85.81 94 GLY A N 1
ATOM 723 C CA . GLY A 1 94 ? -1.537 -21.944 -9.061 1.00 85.81 94 GLY A CA 1
ATOM 724 C C . GLY A 1 94 ? -1.322 -21.928 -7.543 1.00 85.81 94 GLY A C 1
ATOM 725 O O . GLY A 1 94 ? -1.534 -22.950 -6.898 1.00 85.81 94 GLY A O 1
ATOM 726 N N . ARG A 1 95 ? -0.914 -20.795 -6.953 1.00 90.19 95 ARG A N 1
ATOM 727 C CA . ARG A 1 95 ? -0.743 -20.642 -5.501 1.00 90.19 95 ARG A CA 1
ATOM 728 C C . ARG A 1 95 ? -1.829 -19.747 -4.920 1.00 90.19 95 ARG A C 1
ATOM 730 O O . ARG A 1 95 ? -2.119 -18.692 -5.487 1.00 90.19 95 ARG A O 1
ATOM 737 N N . THR A 1 96 ? -2.362 -20.154 -3.772 1.00 91.75 96 THR A N 1
ATOM 738 C CA . THR A 1 96 ? -3.301 -19.362 -2.971 1.00 91.75 96 THR A CA 1
ATOM 739 C C . THR A 1 96 ? -2.553 -18.663 -1.841 1.00 91.75 96 THR A C 1
ATOM 741 O O . THR A 1 96 ? -1.778 -19.292 -1.124 1.00 91.75 96 THR A O 1
ATOM 744 N N . THR A 1 97 ? -2.789 -17.365 -1.680 1.00 90.94 97 THR A N 1
ATOM 745 C CA . THR A 1 97 ? -2.245 -16.538 -0.594 1.00 90.94 97 THR A CA 1
ATOM 746 C C . THR A 1 97 ? -3.364 -15.755 0.073 1.00 90.94 97 THR A C 1
ATOM 748 O O . THR A 1 97 ? -4.231 -15.241 -0.634 1.00 90.94 97 THR A O 1
ATOM 751 N N . HIS A 1 98 ? -3.314 -15.599 1.393 1.00 89.38 98 HIS A N 1
ATOM 752 C CA . HIS A 1 98 ? -4.255 -14.751 2.124 1.00 89.38 98 HIS A CA 1
ATOM 753 C C . HIS A 1 98 ? -3.792 -13.294 2.089 1.00 89.38 98 HIS A C 1
ATOM 755 O O . HIS A 1 98 ? -2.609 -13.004 2.302 1.00 89.38 98 HIS A O 1
ATOM 761 N N . VAL A 1 99 ? -4.710 -12.382 1.768 1.00 89.44 99 VAL A N 1
ATOM 762 C CA . VAL A 1 99 ? -4.411 -10.953 1.643 1.00 89.44 99 VAL A CA 1
ATOM 763 C C . VAL A 1 99 ? -5.526 -10.094 2.222 1.00 89.44 99 VAL A C 1
ATOM 765 O O . VAL A 1 99 ? -6.706 -10.409 2.086 1.00 89.44 99 VAL A O 1
ATOM 768 N N . LEU A 1 100 ? -5.147 -8.979 2.840 1.00 88.19 100 LEU A N 1
ATOM 769 C CA . LEU A 1 100 ? -6.059 -7.876 3.102 1.00 88.19 100 LEU A CA 1
ATOM 770 C C . LEU A 1 100 ? -5.983 -6.922 1.909 1.00 88.19 100 LEU A C 1
ATOM 772 O O . LEU A 1 100 ? -4.910 -6.402 1.594 1.00 88.19 100 LEU A O 1
ATOM 776 N N . GLY A 1 101 ? -7.107 -6.728 1.228 1.00 89.00 101 GLY A N 1
ATOM 777 C CA . GLY A 1 101 ? -7.259 -5.757 0.149 1.00 89.00 101 GLY A CA 1
ATOM 778 C C . GLY A 1 101 ? -8.012 -4.526 0.625 1.00 89.00 101 GLY A C 1
ATOM 779 O O . GLY A 1 101 ? -8.950 -4.638 1.410 1.00 89.00 101 GLY A O 1
ATOM 780 N N . VAL A 1 102 ? -7.625 -3.352 0.140 1.00 87.44 102 VAL A N 1
ATOM 781 C CA . VAL A 1 102 ? -8.352 -2.108 0.391 1.00 87.44 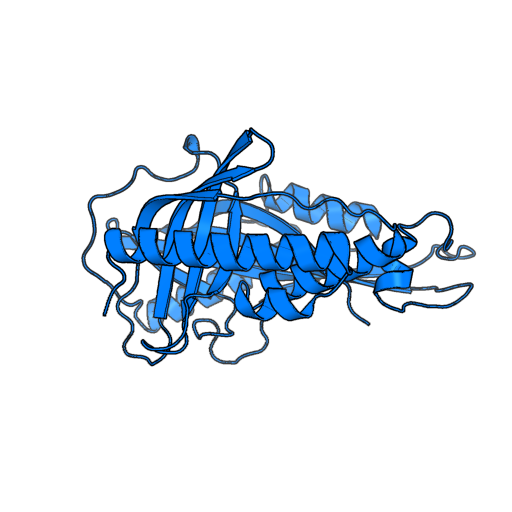102 VAL A CA 1
ATOM 782 C C . VAL A 1 102 ? -8.873 -1.572 -0.928 1.00 87.44 102 VAL A C 1
ATOM 784 O O . VAL A 1 102 ? -8.095 -1.253 -1.826 1.00 87.44 102 VAL A O 1
ATOM 787 N N . LEU A 1 103 ? -10.194 -1.464 -1.031 1.00 89.06 103 LEU A N 1
ATOM 788 C CA . LEU A 1 103 ? -10.862 -0.807 -2.140 1.00 89.06 103 LEU A CA 1
ATOM 789 C C . LEU A 1 103 ? -11.289 0.605 -1.740 1.00 89.06 103 LEU A C 1
ATOM 791 O O . LEU A 1 103 ? -11.741 0.831 -0.614 1.00 89.06 103 LEU A O 1
ATOM 795 N N . SER A 1 104 ? -11.213 1.542 -2.679 1.00 87.06 104 SER A N 1
ATOM 796 C CA . SER A 1 104 ? -11.836 2.860 -2.564 1.00 87.06 104 SER A CA 1
ATOM 797 C C . SER A 1 104 ? -12.604 3.239 -3.822 1.00 87.06 104 SER A C 1
ATOM 799 O O . SER A 1 104 ? -12.273 2.786 -4.914 1.00 87.06 104 SER A O 1
ATOM 801 N N . ARG A 1 105 ? -13.600 4.110 -3.694 1.00 85.44 105 ARG A N 1
ATOM 802 C CA . ARG A 1 105 ? -14.239 4.788 -4.830 1.00 85.44 105 ARG A CA 1
ATOM 803 C C . ARG A 1 105 ? -14.621 6.202 -4.441 1.00 85.44 105 ARG A C 1
ATOM 805 O O . ARG A 1 105 ? -14.961 6.423 -3.282 1.00 85.44 105 ARG A O 1
ATOM 812 N N . ASP A 1 106 ? -14.580 7.123 -5.393 1.00 82.06 106 ASP A N 1
ATOM 813 C CA . ASP A 1 106 ? -14.836 8.543 -5.136 1.00 82.06 106 ASP A CA 1
ATOM 814 C C . ASP A 1 106 ? -16.317 8.867 -4.950 1.00 82.06 106 ASP A C 1
ATOM 816 O O . ASP A 1 106 ? -16.645 9.792 -4.220 1.00 82.06 106 ASP A O 1
ATOM 820 N N . ASP A 1 107 ? -17.202 8.091 -5.575 1.00 81.31 107 ASP A N 1
ATOM 821 C CA . ASP A 1 107 ? -18.651 8.174 -5.419 1.00 81.31 107 ASP A CA 1
ATOM 822 C C . ASP A 1 107 ? -19.312 6.833 -5.788 1.00 81.31 107 ASP A C 1
ATOM 824 O O . ASP A 1 107 ? -18.638 5.848 -6.093 1.00 81.31 107 ASP A O 1
ATOM 828 N N . GLU A 1 108 ? -20.646 6.767 -5.757 1.00 80.56 108 GLU A N 1
ATOM 829 C CA . GLU A 1 108 ? -21.381 5.529 -6.037 1.00 80.56 108 GLU A CA 1
ATOM 830 C C . GLU A 1 108 ? -21.366 5.092 -7.509 1.00 80.56 108 GLU A C 1
ATOM 832 O O . GLU A 1 108 ? -21.591 3.909 -7.779 1.00 80.56 108 GLU A O 1
ATOM 837 N N . SER A 1 109 ? -21.083 6.014 -8.433 1.00 83.00 109 SER A N 1
ATOM 838 C CA . SER A 1 109 ? -20.998 5.767 -9.878 1.00 83.00 109 SER A CA 1
ATOM 839 C C . SER A 1 109 ? -19.597 5.351 -10.333 1.00 83.00 109 SER A C 1
ATOM 841 O O . SER A 1 109 ? -19.438 4.702 -11.367 1.00 83.00 109 SER A O 1
ATOM 843 N N . SER A 1 110 ? -18.586 5.685 -9.534 1.00 87.69 110 SER A N 1
ATOM 844 C CA . SER A 1 110 ? -17.190 5.355 -9.773 1.00 87.69 110 SER A CA 1
ATOM 845 C C . SER A 1 110 ? -16.898 3.877 -9.479 1.00 87.69 110 SER A C 1
ATOM 847 O O . SER A 1 110 ? -17.436 3.306 -8.519 1.00 87.69 110 SER A O 1
ATOM 849 N N . PRO A 1 111 ? -16.016 3.229 -10.264 1.00 90.31 111 PRO A N 1
ATOM 850 C CA . PRO A 1 111 ? -15.597 1.866 -9.976 1.00 90.31 111 PRO A CA 1
ATOM 851 C C . PRO A 1 111 ? -14.763 1.824 -8.691 1.00 90.31 111 PRO A C 1
ATOM 853 O O . PRO A 1 111 ? -14.031 2.759 -8.370 1.00 90.31 111 PRO A O 1
ATOM 856 N N . TRP A 1 112 ? -14.820 0.700 -7.979 1.00 91.75 112 TRP A N 1
ATOM 857 C CA . TRP A 1 112 ? -13.919 0.448 -6.856 1.00 91.75 112 TRP A CA 1
ATOM 858 C C . TRP A 1 112 ? -12.491 0.223 -7.364 1.00 91.75 112 TRP A C 1
ATOM 860 O O . TRP A 1 112 ? -12.267 -0.620 -8.228 1.00 91.75 112 TRP A O 1
ATOM 870 N N . LEU A 1 113 ? -11.512 0.951 -6.844 1.00 92.50 113 LEU A N 1
ATOM 871 C CA . LEU A 1 113 ? -10.093 0.812 -7.171 1.00 92.50 113 LEU A CA 1
ATOM 872 C C . LEU A 1 113 ? -9.349 0.209 -5.988 1.00 92.50 113 LEU A C 1
ATOM 874 O O . LEU A 1 113 ? -9.632 0.557 -4.844 1.00 92.50 113 LEU A O 1
ATOM 878 N N . MET A 1 114 ? -8.379 -0.665 -6.253 1.00 92.06 114 MET A N 1
ATOM 879 C CA . MET A 1 114 ? -7.510 -1.186 -5.198 1.00 92.06 114 MET A CA 1
ATOM 880 C C . MET A 1 114 ? -6.449 -0.140 -4.840 1.00 92.06 114 MET A C 1
ATOM 882 O O . MET A 1 114 ? -5.703 0.329 -5.702 1.00 92.06 114 MET A O 1
ATOM 886 N N . THR A 1 115 ? -6.374 0.236 -3.566 1.00 87.62 115 THR A N 1
ATOM 887 C CA . THR A 1 115 ? -5.405 1.223 -3.056 1.00 87.62 115 THR A CA 1
ATOM 888 C C . THR A 1 115 ? -4.217 0.552 -2.374 1.00 87.62 115 THR A C 1
ATOM 890 O O . THR A 1 115 ? -3.092 1.046 -2.459 1.00 87.62 115 THR A O 1
ATOM 893 N N . ALA A 1 116 ? -4.464 -0.580 -1.713 1.00 86.00 116 ALA A N 1
ATOM 894 C CA . ALA A 1 116 ? -3.479 -1.339 -0.960 1.00 86.00 116 ALA A CA 1
ATOM 895 C C . ALA A 1 116 ? -3.816 -2.834 -0.977 1.00 86.00 116 ALA A C 1
ATOM 897 O O . ALA A 1 116 ? -4.980 -3.229 -1.027 1.00 86.00 116 ALA A O 1
ATOM 898 N N . LEU A 1 117 ? -2.780 -3.665 -0.914 1.00 87.69 117 LEU A N 1
ATOM 899 C CA . LEU A 1 117 ? -2.893 -5.114 -0.815 1.00 87.69 117 LEU A CA 1
ATOM 900 C C . LEU A 1 117 ? -1.725 -5.613 0.036 1.00 87.69 117 LEU A C 1
ATOM 902 O O . LEU A 1 117 ? -0.576 -5.367 -0.322 1.00 87.69 117 LEU A O 1
ATOM 906 N N . VAL A 1 118 ? -2.002 -6.312 1.133 1.00 86.50 118 VAL A N 1
ATOM 907 C CA . VAL A 1 118 ? -0.966 -6.828 2.040 1.00 86.50 118 VAL A CA 1
ATOM 908 C C . VAL A 1 118 ? -1.205 -8.303 2.326 1.00 86.50 118 VAL A C 1
ATOM 910 O O . VAL A 1 118 ? -2.336 -8.721 2.573 1.00 86.50 118 VAL A O 1
ATOM 913 N N . ARG A 1 119 ? -0.147 -9.112 2.239 1.00 86.56 119 ARG A N 1
ATOM 914 C CA . ARG A 1 119 ? -0.198 -10.551 2.536 1.00 86.56 119 ARG A CA 1
ATOM 915 C C . ARG A 1 119 ? -0.122 -10.766 4.032 1.00 86.56 119 ARG A C 1
ATOM 917 O O . ARG A 1 119 ? 0.581 -10.030 4.704 1.00 86.56 119 ARG A O 1
ATOM 924 N N . TYR A 1 120 ? -0.809 -11.781 4.528 1.00 82.56 120 TYR A N 1
ATOM 925 C CA . TYR A 1 120 ? -0.780 -12.118 5.944 1.00 82.56 120 TYR A CA 1
ATOM 926 C C . TYR A 1 120 ? -0.908 -13.635 6.134 1.00 82.56 120 TYR A C 1
ATOM 928 O O . TYR A 1 120 ? -1.345 -14.355 5.231 1.00 82.56 120 TYR A O 1
ATOM 936 N N . THR A 1 121 ? -0.563 -14.124 7.322 1.00 78.38 121 THR A N 1
ATOM 937 C CA . THR A 1 121 ? -0.818 -15.507 7.741 1.00 78.38 121 THR A CA 1
ATOM 938 C C . THR A 1 121 ? -2.050 -15.563 8.637 1.00 78.38 121 THR A C 1
ATOM 940 O O . THR A 1 121 ? -2.205 -14.757 9.548 1.00 78.38 121 THR A O 1
ATOM 943 N N . LEU A 1 122 ? -2.954 -16.523 8.406 1.00 69.56 122 LEU A N 1
ATOM 944 C CA . LEU A 1 122 ? -4.230 -16.600 9.138 1.00 69.56 122 LEU A CA 1
ATOM 945 C C . LEU A 1 122 ? -4.088 -16.659 10.661 1.00 69.56 122 LEU A C 1
ATOM 947 O O . LEU A 1 122 ? -4.986 -16.209 11.364 1.00 69.56 122 LEU A O 1
ATOM 951 N N . ALA A 1 123 ? -2.976 -17.203 11.156 1.00 69.06 123 ALA A N 1
ATOM 952 C CA . ALA A 1 123 ? -2.672 -17.251 12.580 1.00 69.06 123 ALA A CA 1
ATOM 953 C C . ALA A 1 123 ? -2.421 -15.860 13.197 1.00 69.06 123 ALA A C 1
ATOM 955 O O . ALA A 1 123 ? -2.631 -15.690 14.396 1.00 69.06 123 ALA A O 1
ATOM 956 N N . ASP A 1 124 ? -2.003 -14.875 12.395 1.00 65.38 124 ASP A N 1
ATOM 957 C CA . ASP A 1 124 ? -1.638 -13.534 12.868 1.00 65.38 124 ASP A CA 1
ATOM 958 C C . ASP A 1 124 ? -2.849 -12.604 12.962 1.00 65.38 124 ASP A C 1
ATOM 960 O O . ASP A 1 124 ? -2.884 -11.684 13.798 1.00 65.38 124 ASP A O 1
ATOM 964 N N . LEU A 1 125 ? -3.876 -12.867 12.142 1.00 65.75 125 LEU A N 1
ATOM 965 C CA . LEU A 1 125 ? -5.128 -12.137 12.239 1.00 65.75 125 LEU A CA 1
ATOM 966 C C . LEU A 1 125 ? -5.895 -12.547 13.497 1.00 65.75 125 LEU A C 1
ATOM 968 O O . LEU A 1 125 ? -6.018 -13.735 13.808 1.00 65.75 125 LEU A O 1
ATOM 972 N N . PRO A 1 126 ? -6.452 -11.567 14.230 1.00 60.75 126 PRO A N 1
ATOM 973 C CA . PRO A 1 126 ? -7.375 -11.883 15.306 1.00 60.75 126 PRO A CA 1
ATOM 974 C C . PRO A 1 126 ? -8.547 -12.694 14.744 1.00 60.75 126 PRO A C 1
ATOM 976 O O . PRO A 1 126 ? -8.950 -12.510 13.591 1.00 60.75 126 PRO A O 1
ATOM 979 N N . LYS A 1 127 ? -9.105 -13.591 15.566 1.00 61.56 127 LYS A N 1
ATOM 980 C CA . LYS A 1 127 ? -10.307 -14.344 15.186 1.00 61.56 127 LYS A CA 1
ATOM 981 C C . LYS A 1 127 ? -11.363 -13.361 14.663 1.00 61.56 127 LYS A C 1
ATOM 983 O O . LYS A 1 127 ? -11.592 -12.355 15.340 1.00 61.56 127 LYS A O 1
ATOM 988 N N . PRO A 1 128 ? -12.003 -13.638 13.509 1.00 50.31 128 PRO A N 1
ATOM 989 C CA . PRO A 1 128 ? -13.051 -12.779 12.983 1.00 50.31 128 PRO A CA 1
ATOM 990 C C . PRO A 1 128 ? -14.109 -12.579 14.059 1.00 50.31 128 PRO A C 1
ATOM 992 O O . PRO A 1 128 ? -14.744 -13.535 14.510 1.00 50.31 128 PRO A O 1
ATOM 995 N N . LEU A 1 129 ? -14.249 -11.343 14.519 1.00 47.38 129 LEU A N 1
ATOM 996 C CA . LEU A 1 129 ? -15.279 -11.010 15.483 1.00 47.38 129 LEU A CA 1
ATOM 997 C C . LEU A 1 129 ? -16.630 -10.950 14.761 1.00 47.38 129 LEU A C 1
ATOM 999 O O . LEU A 1 129 ? -16.690 -10.740 13.543 1.00 47.38 129 LEU A O 1
ATOM 1003 N N . ALA A 1 130 ? -17.720 -11.142 15.506 1.00 46.09 130 ALA A N 1
ATOM 1004 C CA . ALA A 1 130 ? -19.059 -10.923 14.971 1.00 46.09 130 ALA A CA 1
ATOM 1005 C C . ALA A 1 130 ? -19.122 -9.531 14.323 1.00 46.09 130 ALA A C 1
ATOM 1007 O O . ALA A 1 130 ? -18.519 -8.589 14.840 1.00 46.09 130 ALA A O 1
ATOM 1008 N N . ARG A 1 131 ? -19.825 -9.401 13.187 1.00 45.06 131 ARG A N 1
ATOM 1009 C CA . ARG A 1 131 ? -19.999 -8.107 12.509 1.00 45.06 131 ARG A CA 1
ATOM 1010 C C . ARG A 1 131 ? -20.431 -7.055 13.534 1.00 45.06 131 ARG A C 1
ATOM 1012 O O . ARG A 1 131 ? -21.538 -7.126 14.066 1.00 45.06 131 ARG A O 1
ATOM 1019 N N . GLY A 1 132 ? -19.534 -6.114 13.825 1.00 41.88 132 GLY A N 1
ATOM 1020 C CA . GLY A 1 132 ? -19.846 -4.944 14.633 1.00 41.88 132 GLY A CA 1
ATOM 1021 C C . GLY A 1 132 ? -20.819 -4.030 13.889 1.00 41.88 132 GLY A C 1
ATOM 1022 O O . GLY A 1 132 ? -21.030 -4.179 12.683 1.00 41.88 132 GLY A O 1
ATOM 1023 N N . ARG A 1 133 ? -21.409 -3.066 14.601 1.00 44.09 133 ARG A N 1
ATOM 1024 C CA . ARG A 1 133 ? -22.094 -1.954 13.932 1.00 44.09 133 ARG A CA 1
ATOM 1025 C C . ARG A 1 133 ? -21.076 -1.179 13.100 1.00 44.09 133 ARG A C 1
ATOM 1027 O O . ARG A 1 133 ? -19.922 -1.052 13.504 1.00 44.09 133 ARG A O 1
ATOM 1034 N N . GLU A 1 134 ? -21.517 -0.651 11.967 1.00 50.03 134 GLU A N 1
ATOM 1035 C CA . GLU A 1 134 ? -20.760 0.362 11.240 1.00 50.03 134 GLU A CA 1
ATOM 1036 C C . GLU A 1 134 ? -20.381 1.488 12.194 1.00 50.03 134 GLU A C 1
ATOM 1038 O O . GLU A 1 134 ? -21.244 2.170 12.743 1.00 50.03 134 GLU A O 1
ATOM 1043 N N . ALA A 1 135 ? -19.086 1.646 12.429 1.00 52.50 135 ALA A N 1
ATOM 1044 C CA . ALA A 1 135 ? -18.563 2.721 13.243 1.00 52.50 135 ALA A CA 1
ATOM 1045 C C . ALA A 1 135 ? -17.554 3.490 12.396 1.00 52.50 135 ALA A C 1
ATOM 1047 O O . ALA A 1 135 ? -16.497 2.975 12.024 1.00 52.50 135 ALA A O 1
ATOM 1048 N N . SER A 1 136 ? -17.915 4.727 12.066 1.00 65.06 136 SER A N 1
ATOM 1049 C CA . SER A 1 136 ? -16.959 5.740 11.643 1.00 65.06 136 SER A CA 1
ATOM 1050 C C . SER A 1 136 ? -16.038 6.056 12.820 1.00 65.06 136 SER A C 1
ATOM 1052 O O . SER A 1 136 ? -16.520 6.253 13.936 1.00 65.06 136 SER A O 1
ATOM 1054 N N . LEU A 1 137 ? -14.733 6.150 12.580 1.00 77.00 137 LEU A N 1
ATOM 1055 C CA . LEU A 1 137 ? -13.797 6.650 13.587 1.00 77.00 137 LEU A CA 1
ATOM 1056 C C . LEU A 1 137 ? -14.150 8.090 13.961 1.00 77.00 137 LEU A C 1
ATOM 1058 O O . LEU A 1 137 ? -14.300 8.932 13.068 1.00 77.00 137 LEU A O 1
ATOM 1062 N N . SER A 1 138 ? -14.232 8.371 15.260 1.00 81.19 138 SER A N 1
ATOM 1063 C CA . SER A 1 138 ? -14.355 9.736 15.769 1.00 81.19 138 SER A CA 1
ATOM 1064 C C . SER A 1 138 ? -13.090 10.548 15.463 1.00 81.19 138 SER A C 1
ATOM 1066 O O . SER A 1 138 ? -12.028 9.995 15.166 1.00 81.19 138 SER A O 1
ATOM 1068 N N . THR A 1 139 ? -13.165 11.877 15.558 1.00 84.56 139 THR A N 1
ATOM 1069 C CA . THR A 1 139 ? -11.999 12.747 15.335 1.00 84.56 139 THR A CA 1
ATOM 1070 C C . THR A 1 139 ? -10.833 12.400 16.263 1.00 84.56 139 THR A C 1
ATOM 1072 O O . THR A 1 139 ? -9.703 12.300 15.796 1.00 84.56 139 THR A O 1
ATOM 1075 N N . SER A 1 140 ? -11.090 12.147 17.552 1.00 86.69 140 SER A N 1
ATOM 1076 C CA . SER A 1 140 ? -10.037 11.788 18.515 1.00 86.69 140 SER A CA 1
ATOM 1077 C C . SER A 1 140 ? -9.398 10.433 18.207 1.00 86.69 140 SER A C 1
ATOM 1079 O O . SER A 1 140 ? -8.194 10.250 18.394 1.00 86.69 140 SER A O 1
ATOM 1081 N N . GLU A 1 141 ? -10.179 9.489 17.684 1.00 86.62 141 GLU A N 1
ATOM 1082 C CA . GLU A 1 141 ? -9.671 8.192 17.246 1.00 86.62 141 GLU A CA 1
ATOM 1083 C C . GLU A 1 141 ? -8.819 8.324 15.983 1.00 86.62 141 GLU A C 1
ATOM 1085 O O . GLU A 1 141 ? -7.740 7.739 15.921 1.00 86.62 141 GLU A O 1
ATOM 1090 N N . ARG A 1 142 ? -9.244 9.139 15.006 1.00 87.94 142 ARG A N 1
ATOM 1091 C CA . ARG A 1 142 ? -8.434 9.455 13.817 1.00 87.94 142 ARG A CA 1
ATOM 1092 C C . ARG A 1 142 ? -7.108 10.112 14.198 1.00 87.94 142 ARG A C 1
ATOM 1094 O O . ARG A 1 142 ? -6.075 9.715 13.665 1.00 87.94 142 ARG A O 1
ATOM 1101 N N . THR A 1 143 ? -7.123 11.059 15.138 1.00 90.88 143 THR A N 1
ATOM 1102 C CA . THR A 1 143 ? -5.902 11.682 15.674 1.00 90.88 143 THR A CA 1
ATOM 1103 C C . THR A 1 143 ? -4.997 10.641 16.324 1.00 90.88 143 THR A C 1
ATOM 1105 O O . THR A 1 143 ? -3.829 10.553 15.972 1.00 90.88 143 THR A O 1
ATOM 1108 N N . THR A 1 144 ? -5.545 9.777 17.182 1.00 91.94 144 THR A N 1
ATOM 1109 C CA . THR A 1 144 ? -4.769 8.716 17.844 1.00 91.94 144 THR A CA 1
ATOM 1110 C C . THR A 1 144 ? -4.139 7.758 16.830 1.00 91.94 144 THR A C 1
ATOM 1112 O O . THR A 1 144 ? -2.967 7.404 16.949 1.00 91.94 144 THR A O 1
ATOM 1115 N N . VAL A 1 145 ? -4.892 7.343 15.805 1.00 91.50 145 VAL A N 1
ATOM 1116 C CA . VAL A 1 145 ? -4.376 6.502 14.716 1.00 91.50 145 VAL A CA 1
ATOM 1117 C C . VAL A 1 145 ? -3.238 7.212 13.980 1.00 91.50 145 VAL A C 1
ATOM 1119 O O . VAL A 1 145 ? -2.183 6.614 13.771 1.00 91.50 145 VAL A O 1
ATOM 1122 N N . LEU A 1 146 ? -3.431 8.478 13.604 1.00 93.75 146 LEU A N 1
ATOM 1123 C CA . LEU A 1 146 ? -2.419 9.267 12.904 1.00 93.75 146 LEU A CA 1
ATOM 1124 C C . LEU A 1 146 ? -1.140 9.412 13.737 1.00 93.75 146 LEU A C 1
ATOM 1126 O O . LEU A 1 146 ? -0.046 9.198 13.210 1.00 93.75 146 LEU A O 1
ATOM 1130 N N . ASP A 1 147 ? -1.272 9.707 15.029 1.00 93.50 147 ASP A N 1
ATOM 1131 C CA . ASP A 1 147 ? -0.149 9.844 15.954 1.00 93.50 147 ASP A CA 1
ATOM 1132 C C . ASP A 1 147 ? 0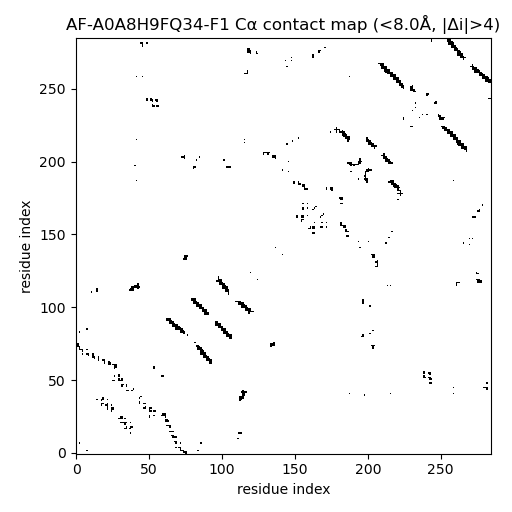.625 8.530 16.072 1.00 93.50 147 ASP A C 1
ATOM 1134 O O . ASP A 1 147 ? 1.848 8.520 15.947 1.00 93.50 147 ASP A O 1
ATOM 1138 N N . ARG A 1 148 ? -0.072 7.394 16.215 1.00 92.88 148 ARG A N 1
ATOM 1139 C CA . ARG A 1 148 ? 0.562 6.069 16.298 1.00 92.88 148 ARG A CA 1
ATOM 1140 C C . ARG A 1 148 ? 1.261 5.650 15.012 1.00 92.88 148 ARG A C 1
ATOM 1142 O O . ARG A 1 148 ? 2.341 5.065 15.072 1.00 92.88 148 ARG A O 1
ATOM 1149 N N . VAL A 1 149 ? 0.689 5.947 13.846 1.00 93.19 149 VAL A N 1
ATOM 1150 C CA . VAL A 1 149 ? 1.351 5.643 12.568 1.00 93.19 149 VAL A CA 1
ATOM 1151 C C . VAL A 1 149 ? 2.546 6.573 12.331 1.00 93.19 149 VAL A C 1
ATOM 1153 O O . VAL A 1 149 ? 3.584 6.134 11.836 1.00 93.19 149 VAL A O 1
ATOM 1156 N N . THR A 1 150 ? 2.447 7.837 12.737 1.00 94.19 150 THR A N 1
ATOM 1157 C CA . THR A 1 150 ? 3.568 8.788 12.678 1.00 94.19 150 THR A CA 1
ATOM 1158 C C . THR A 1 150 ? 4.687 8.389 13.641 1.00 94.19 150 THR A C 1
ATOM 1160 O O . THR A 1 150 ? 5.870 8.444 13.291 1.00 94.19 150 THR A O 1
ATOM 1163 N N . GLU A 1 151 ? 4.333 7.912 14.835 1.00 92.81 151 GLU A N 1
ATOM 1164 C CA . GLU A 1 151 ? 5.264 7.323 15.793 1.00 92.81 151 GLU A CA 1
ATOM 1165 C C . GLU A 1 151 ? 5.951 6.093 15.192 1.00 92.81 151 GLU A C 1
ATOM 1167 O O . GLU A 1 151 ? 7.177 6.001 15.238 1.00 92.81 151 GLU A O 1
ATOM 1172 N N . LEU A 1 152 ? 5.199 5.187 14.557 1.00 91.12 152 LEU A N 1
ATOM 1173 C CA . LEU A 1 152 ? 5.762 4.041 13.844 1.00 91.12 152 LEU A CA 1
ATOM 1174 C C . LEU A 1 152 ? 6.770 4.484 12.773 1.00 91.12 152 LEU A C 1
ATOM 1176 O O . LEU A 1 152 ? 7.888 3.974 12.752 1.00 91.12 152 LEU A O 1
ATOM 1180 N N . ALA A 1 153 ? 6.424 5.449 11.916 1.00 91.75 153 ALA A N 1
ATOM 1181 C CA . ALA A 1 153 ? 7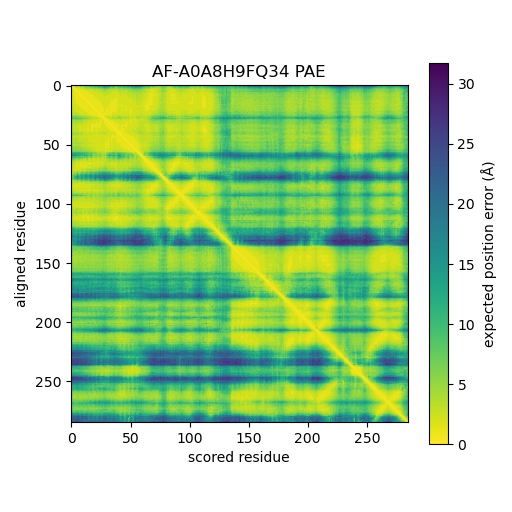.340 5.974 10.901 1.00 91.75 153 ALA A CA 1
ATOM 1182 C C . ALA A 1 153 ? 8.609 6.587 11.529 1.00 91.75 153 ALA A C 1
ATOM 1184 O O . ALA A 1 153 ? 9.724 6.391 11.036 1.00 91.75 153 ALA A O 1
ATOM 1185 N N . THR A 1 154 ? 8.467 7.268 12.667 1.00 91.75 154 THR A N 1
ATOM 1186 C CA . THR A 1 154 ? 9.595 7.821 13.428 1.00 91.75 154 THR A CA 1
ATOM 1187 C C . THR A 1 154 ? 10.492 6.712 13.986 1.00 91.75 154 THR A C 1
ATOM 1189 O O . THR A 1 154 ? 11.713 6.761 13.820 1.00 91.75 154 THR A O 1
ATOM 1192 N N . GLN A 1 155 ? 9.905 5.680 14.598 1.00 90.62 155 GLN A N 1
ATOM 1193 C CA . GLN A 1 155 ? 10.641 4.530 15.128 1.00 90.62 155 GLN A CA 1
ATOM 1194 C C . GLN A 1 155 ? 11.340 3.744 14.011 1.00 90.62 155 GLN A C 1
ATOM 1196 O O . GLN A 1 155 ? 12.495 3.353 14.182 1.00 90.62 155 GLN A O 1
ATOM 1201 N N . LEU A 1 156 ? 10.687 3.554 12.857 1.00 87.94 156 LEU A N 1
ATOM 1202 C CA . LEU A 1 156 ? 11.270 2.910 11.675 1.00 87.94 156 LEU A CA 1
ATOM 1203 C C . LEU A 1 156 ? 12.448 3.713 11.117 1.00 87.94 156 LEU A C 1
ATOM 1205 O O . LEU A 1 156 ? 13.493 3.140 10.827 1.00 87.94 156 LEU A O 1
ATOM 1209 N N . THR A 1 157 ? 12.333 5.042 11.059 1.00 89.06 157 THR A N 1
ATOM 1210 C CA . THR A 1 157 ? 13.440 5.929 10.654 1.00 89.06 157 THR A CA 1
ATOM 1211 C C . THR A 1 157 ? 14.623 5.822 11.616 1.00 89.06 157 THR A C 1
ATOM 1213 O O . THR A 1 157 ? 15.780 5.724 11.208 1.00 89.06 157 THR A O 1
ATOM 1216 N N . ALA A 1 158 ? 14.345 5.770 12.919 1.00 87.12 158 ALA A N 1
ATOM 1217 C CA . ALA A 1 158 ? 15.361 5.505 13.932 1.00 87.12 158 ALA A CA 1
ATOM 1218 C C . ALA A 1 158 ? 15.849 4.040 13.922 1.00 87.12 158 ALA A C 1
ATOM 1220 O O . ALA A 1 158 ? 16.845 3.728 14.574 1.00 87.12 158 ALA A O 1
ATOM 1221 N N . GLY A 1 159 ? 15.139 3.156 13.204 1.00 82.12 159 GLY A N 1
ATOM 1222 C CA . GLY A 1 159 ? 15.138 1.689 13.242 1.00 82.12 159 GLY A CA 1
ATOM 1223 C C . GLY A 1 159 ? 15.360 1.101 14.633 1.00 82.12 159 GLY A C 1
ATOM 1224 O O . GLY A 1 159 ? 16.204 0.222 14.815 1.00 82.12 159 GLY A O 1
ATOM 1225 N N . LYS A 1 160 ? 14.648 1.653 15.616 1.00 82.75 160 LYS A N 1
ATOM 1226 C CA . LYS A 1 160 ? 14.561 1.159 16.991 1.00 82.75 160 LYS A CA 1
ATOM 1227 C C . LYS A 1 160 ? 13.205 1.546 17.570 1.00 82.75 160 LYS A C 1
ATOM 1229 O O . LYS A 1 160 ? 12.705 2.635 17.304 1.00 82.75 160 LYS A O 1
ATOM 1234 N N . GLY A 1 161 ? 12.651 0.677 18.405 1.00 83.25 161 GLY A N 1
ATOM 1235 C CA . GLY A 1 161 ? 11.393 0.925 19.100 1.00 83.25 161 GLY A CA 1
ATOM 1236 C C . GLY A 1 161 ? 10.552 -0.340 19.242 1.00 83.25 161 GLY A C 1
ATOM 1237 O O . GLY A 1 161 ? 10.844 -1.353 18.602 1.00 83.25 161 GLY A O 1
ATOM 1238 N N . PRO A 1 162 ? 9.523 -0.318 20.100 1.00 79.75 162 PRO A N 1
ATOM 1239 C CA . PRO A 1 162 ? 8.657 -1.474 20.317 1.00 79.75 162 PRO A CA 1
ATOM 1240 C C . PRO A 1 162 ? 7.890 -1.899 19.057 1.00 79.75 162 PRO A C 1
ATOM 1242 O O . PRO A 1 162 ? 7.591 -3.083 18.923 1.00 79.75 162 PRO A O 1
ATOM 1245 N N . LEU A 1 163 ? 7.617 -0.969 18.132 1.00 76.06 163 LEU A N 1
ATOM 1246 C CA . LEU A 1 163 ? 6.861 -1.235 16.901 1.00 76.06 163 LEU A CA 1
ATOM 1247 C C . LEU A 1 163 ? 7.742 -1.720 15.741 1.00 76.06 163 LEU A C 1
ATOM 1249 O O . LEU A 1 163 ? 7.234 -2.210 14.737 1.00 76.06 163 LEU A O 1
ATOM 1253 N N . VAL A 1 164 ? 9.066 -1.620 15.889 1.00 72.19 164 VAL A N 1
ATOM 1254 C CA . VAL A 1 164 ? 10.065 -2.055 14.902 1.00 72.19 164 VAL A CA 1
ATOM 1255 C C . VAL A 1 164 ? 10.616 -3.412 15.328 1.00 72.19 164 VAL A C 1
ATOM 1257 O O . VAL A 1 164 ? 11.771 -3.552 15.726 1.00 72.19 164 VAL A O 1
ATOM 1260 N N . ARG A 1 165 ? 9.751 -4.424 15.320 1.00 71.44 165 ARG A N 1
ATOM 1261 C CA . ARG A 1 165 ? 10.093 -5.823 15.614 1.00 71.44 165 ARG A CA 1
ATOM 1262 C C . ARG A 1 165 ? 9.585 -6.720 14.484 1.00 71.44 165 ARG A C 1
ATOM 1264 O O . ARG A 1 165 ? 8.699 -6.320 13.733 1.00 71.44 165 ARG A O 1
ATOM 1271 N N . GLY A 1 166 ? 10.136 -7.928 14.374 1.00 74.75 166 GLY A N 1
ATOM 1272 C CA . GLY A 1 166 ? 9.702 -8.914 13.376 1.00 74.75 166 GLY A CA 1
ATOM 1273 C C . GLY A 1 166 ? 9.871 -8.414 11.938 1.00 74.75 166 GLY A C 1
ATOM 1274 O O . GLY A 1 166 ? 10.930 -7.900 11.582 1.00 74.75 166 GLY A O 1
ATOM 1275 N N . GLU A 1 167 ? 8.820 -8.536 11.124 1.00 70.44 167 GLU A N 1
ATOM 1276 C CA . GLU A 1 167 ? 8.839 -8.202 9.689 1.00 70.44 167 GLU A CA 1
ATOM 1277 C C . GLU A 1 167 ? 9.269 -6.760 9.400 1.00 70.44 167 GLU A C 1
ATOM 1279 O O . GLU A 1 167 ? 10.069 -6.520 8.502 1.00 70.44 167 GLU A O 1
ATOM 1284 N N . LEU A 1 168 ? 8.813 -5.790 10.196 1.00 76.38 168 LEU A N 1
ATOM 1285 C CA . LEU A 1 168 ? 9.193 -4.388 10.008 1.00 76.38 168 LEU A CA 1
ATOM 1286 C C . LEU A 1 168 ? 10.672 -4.117 10.324 1.00 76.38 168 LEU A C 1
ATOM 1288 O O . LEU A 1 168 ? 11.282 -3.241 9.709 1.00 76.38 168 LEU A O 1
ATOM 1292 N N . ALA A 1 169 ? 11.262 -4.871 11.256 1.00 74.38 169 ALA A N 1
ATOM 1293 C CA . ALA A 1 169 ? 12.697 -4.795 11.523 1.00 74.38 169 ALA A CA 1
ATOM 1294 C C . ALA A 1 169 ? 13.506 -5.393 10.364 1.00 74.38 169 ALA A C 1
ATOM 1296 O O . ALA A 1 169 ? 14.517 -4.811 9.976 1.00 74.38 169 ALA A O 1
ATOM 1297 N N . ASN A 1 170 ? 13.028 -6.496 9.775 1.00 75.06 170 ASN A N 1
ATOM 1298 C CA . ASN A 1 170 ? 13.642 -7.105 8.594 1.00 75.06 170 ASN A CA 1
ATOM 1299 C C . ASN A 1 170 ? 13.590 -6.153 7.394 1.00 75.06 170 ASN A C 1
ATOM 1301 O O . ASN A 1 170 ? 14.632 -5.871 6.815 1.00 75.06 170 ASN A O 1
ATOM 1305 N N . LEU A 1 171 ? 12.425 -5.564 7.101 1.00 71.56 171 LEU A N 1
ATOM 1306 C CA . LEU A 1 171 ? 12.262 -4.564 6.038 1.00 71.56 171 LEU A CA 1
ATOM 1307 C C . LEU A 1 171 ? 13.188 -3.357 6.238 1.00 71.56 171 LEU A C 1
ATOM 1309 O O . LEU A 1 171 ? 13.888 -2.930 5.321 1.00 71.56 171 LEU A O 1
ATOM 1313 N N . SER A 1 172 ? 13.245 -2.817 7.460 1.00 68.62 172 SER A N 1
ATOM 1314 C CA . SER A 1 172 ? 14.171 -1.727 7.774 1.00 68.62 172 SER A CA 1
ATOM 1315 C C . SER A 1 172 ? 15.637 -2.151 7.618 1.00 68.62 172 SER A C 1
ATOM 1317 O O . SER A 1 172 ? 16.452 -1.325 7.211 1.00 68.62 172 SER A O 1
ATOM 1319 N N . GLY A 1 173 ? 15.984 -3.395 7.955 1.00 63.62 173 GLY A N 1
ATOM 1320 C CA . GLY A 1 173 ? 17.327 -3.955 7.806 1.00 63.62 173 GLY A CA 1
ATOM 1321 C C . GLY A 1 173 ? 17.725 -4.161 6.345 1.00 63.62 173 GLY A C 1
ATOM 1322 O O . GLY A 1 173 ? 18.842 -3.812 5.972 1.00 63.62 173 GLY A O 1
ATOM 1323 N N . GLU A 1 174 ? 16.805 -4.637 5.506 1.00 66.12 174 GLU A N 1
ATOM 1324 C CA . GLU A 1 174 ? 16.999 -4.775 4.060 1.00 66.12 174 GLU A CA 1
ATOM 1325 C C . GLU A 1 174 ? 17.331 -3.417 3.431 1.00 66.12 174 GLU A C 1
ATOM 1327 O O . GLU A 1 174 ? 18.372 -3.281 2.789 1.00 66.12 174 GLU A O 1
ATOM 1332 N N . PHE A 1 175 ? 16.554 -2.368 3.718 1.00 66.75 175 PHE A N 1
ATOM 1333 C CA . PHE A 1 175 ? 16.835 -1.021 3.202 1.00 66.75 175 PHE A CA 1
ATOM 1334 C C . PHE A 1 175 ? 18.166 -0.430 3.703 1.00 66.75 175 PHE A C 1
ATOM 1336 O O . PHE A 1 175 ? 18.855 0.277 2.962 1.00 66.75 175 PHE A O 1
ATOM 1343 N N . VAL A 1 176 ? 18.558 -0.734 4.946 1.00 65.69 176 VAL A N 1
ATOM 1344 C CA . VAL A 1 176 ? 19.860 -0.327 5.502 1.00 65.69 176 VAL A CA 1
ATOM 1345 C C . VAL A 1 176 ? 21.007 -1.082 4.834 1.00 65.69 176 VAL A C 1
ATOM 1347 O O . VAL A 1 176 ? 22.029 -0.475 4.522 1.00 65.69 176 VAL A O 1
ATOM 1350 N N . SER A 1 177 ? 20.853 -2.385 4.584 1.00 56.78 177 SER A N 1
ATOM 1351 C CA . SER A 1 177 ? 21.915 -3.230 4.018 1.00 56.78 177 SER A CA 1
ATOM 1352 C C . SER A 1 177 ? 22.374 -2.775 2.627 1.00 56.78 177 SER A C 1
ATOM 1354 O O . SER A 1 177 ? 23.532 -2.971 2.273 1.00 56.78 177 SER A O 1
ATOM 1356 N N . TRP A 1 178 ? 21.507 -2.083 1.882 1.00 56.28 178 TRP A N 1
ATOM 1357 C CA . TRP A 1 178 ? 21.815 -1.537 0.558 1.00 56.28 178 TRP A CA 1
ATOM 1358 C C . TRP A 1 178 ? 22.508 -0.163 0.567 1.00 56.28 178 TRP A C 1
ATOM 1360 O O . TRP A 1 178 ? 23.036 0.257 -0.460 1.00 56.28 178 TRP A O 1
ATOM 1370 N N . THR A 1 179 ? 22.461 0.587 1.672 1.00 58.56 179 THR A N 1
ATOM 1371 C CA . THR A 1 179 ? 22.920 1.996 1.731 1.00 58.56 179 THR A CA 1
ATOM 1372 C C . THR A 1 179 ? 23.961 2.261 2.818 1.00 58.56 179 THR A C 1
ATOM 1374 O O . THR A 1 179 ? 24.634 3.289 2.784 1.00 58.56 179 THR A O 1
ATOM 1377 N N . GLY A 1 180 ? 24.020 1.418 3.853 1.00 58.47 180 GLY A N 1
ATOM 1378 C CA . GLY A 1 180 ? 24.676 1.731 5.125 1.00 58.47 180 GLY A CA 1
ATOM 1379 C C . GLY A 1 180 ? 23.996 2.853 5.931 1.00 58.47 180 GLY A C 1
ATOM 1380 O O . GLY A 1 180 ? 24.426 3.146 7.047 1.00 58.47 180 GLY A O 1
ATOM 1381 N N . LYS A 1 181 ? 22.930 3.478 5.407 1.00 69.62 181 LYS A N 1
ATOM 1382 C CA . LYS A 1 181 ? 22.174 4.573 6.031 1.00 69.62 181 LYS A CA 1
ATOM 1383 C C . LYS A 1 181 ? 20.746 4.129 6.335 1.00 69.62 181 LYS A C 1
ATOM 1385 O O . LYS A 1 181 ? 20.187 3.244 5.699 1.00 69.62 181 LYS A O 1
ATOM 1390 N N . ARG A 1 182 ? 20.122 4.740 7.341 1.00 76.81 182 ARG A N 1
ATOM 1391 C CA . ARG A 1 182 ? 18.727 4.414 7.662 1.00 76.81 182 ARG A CA 1
ATOM 1392 C C . ARG A 1 182 ? 17.781 5.099 6.668 1.00 76.81 182 ARG A C 1
ATOM 1394 O O . ARG A 1 182 ? 17.957 6.297 6.436 1.00 76.81 182 ARG A O 1
ATOM 1401 N N . PRO A 1 183 ? 16.795 4.383 6.094 1.00 82.50 183 PRO A N 1
ATOM 1402 C CA . PRO A 1 183 ? 15.717 5.007 5.329 1.00 82.50 183 PRO A CA 1
ATOM 1403 C C . PRO A 1 183 ? 14.971 6.042 6.173 1.00 82.50 183 PRO A C 1
ATOM 1405 O O . PRO A 1 183 ? 14.765 5.856 7.375 1.00 82.50 183 PRO A O 1
ATOM 1408 N N . ARG A 1 184 ? 14.500 7.108 5.527 1.00 88.44 184 ARG A N 1
ATOM 1409 C CA . ARG A 1 184 ? 13.546 8.039 6.125 1.00 88.44 184 ARG A CA 1
ATOM 1410 C C . ARG A 1 184 ? 12.135 7.566 5.818 1.00 88.44 184 ARG A C 1
ATOM 1412 O O . ARG A 1 184 ? 11.717 7.582 4.664 1.00 88.44 184 ARG A O 1
ATOM 1419 N N . PHE A 1 185 ? 11.400 7.191 6.856 1.00 90.38 185 PHE A N 1
ATOM 1420 C CA . PHE A 1 185 ? 10.006 6.805 6.724 1.00 90.38 185 PHE A CA 1
ATOM 1421 C C . PHE A 1 185 ? 9.064 7.988 6.957 1.00 90.38 185 PHE A C 1
ATOM 1423 O O . PHE A 1 185 ? 9.271 8.799 7.861 1.00 90.38 185 PHE A O 1
ATOM 1430 N N . SER A 1 186 ? 7.997 8.062 6.168 1.00 93.00 186 SER A N 1
ATOM 1431 C CA . SER A 1 186 ? 6.862 8.963 6.394 1.00 93.00 186 SER A CA 1
ATOM 1432 C C . SER A 1 186 ? 5.581 8.375 5.803 1.00 93.00 186 SER A C 1
ATOM 1434 O O . SER A 1 186 ? 5.597 7.295 5.219 1.00 93.00 186 SER A O 1
ATOM 1436 N N . LEU A 1 187 ? 4.453 9.067 5.951 1.00 92.75 187 LEU A N 1
ATOM 1437 C CA . LEU A 1 187 ? 3.224 8.723 5.233 1.00 92.75 187 LEU A CA 1
ATOM 1438 C C . LEU A 1 187 ? 3.437 8.860 3.715 1.00 92.75 187 LEU A C 1
ATOM 1440 O O . LEU A 1 187 ? 4.186 9.730 3.265 1.00 92.75 187 LEU A O 1
ATOM 1444 N N . TRP A 1 188 ? 2.806 7.984 2.929 1.00 89.94 188 TRP A N 1
ATOM 1445 C CA . TRP A 1 188 ? 2.936 7.969 1.468 1.00 89.94 188 TRP A CA 1
ATOM 1446 C C . TRP A 1 188 ? 2.428 9.261 0.813 1.00 89.94 188 TRP A C 1
ATOM 1448 O O . TRP A 1 188 ? 3.040 9.789 -0.119 1.00 89.94 188 TRP A O 1
ATOM 1458 N N . SER A 1 189 ? 1.291 9.745 1.292 1.00 87.31 189 SER A N 1
ATOM 1459 C CA . SER A 1 189 ? 0.602 10.934 0.818 1.00 87.31 189 SER A CA 1
ATOM 1460 C C . SER A 1 189 ? 1.005 12.169 1.613 1.00 87.31 189 SER A C 1
ATOM 1462 O O . SER A 1 189 ? 1.155 12.115 2.833 1.00 87.31 189 SER A O 1
ATOM 1464 N N . THR A 1 190 ? 1.114 13.301 0.922 1.00 87.00 190 THR A N 1
ATOM 1465 C CA . THR A 1 190 ? 1.336 14.623 1.526 1.00 87.00 190 THR A CA 1
ATOM 1466 C C . THR A 1 190 ? 0.034 15.387 1.778 1.00 87.00 190 THR A C 1
ATOM 1468 O O . THR A 1 190 ? 0.086 16.546 2.175 1.00 87.00 190 THR A O 1
ATOM 1471 N N . GLU A 1 191 ? -1.123 14.779 1.504 1.00 84.81 191 GLU A N 1
ATOM 1472 C CA . GLU A 1 191 ? -2.438 15.395 1.714 1.00 84.81 191 GLU A CA 1
ATOM 1473 C C . GLU A 1 191 ? -2.664 15.739 3.193 1.00 84.81 191 GLU A C 1
ATOM 1475 O O . GLU A 1 191 ? -2.205 15.032 4.091 1.00 84.81 191 GLU A O 1
ATOM 1480 N N . SER A 1 192 ? -3.401 16.811 3.479 1.00 84.50 192 SER A N 1
ATOM 1481 C CA . SER A 1 192 ? -3.745 17.144 4.867 1.00 84.50 192 SER A CA 1
ATOM 1482 C C . SER A 1 192 ? -4.724 16.131 5.468 1.00 84.50 192 SER A C 1
ATOM 1484 O O . SER A 1 192 ? -4.622 15.800 6.648 1.00 84.50 192 SER A O 1
ATOM 1486 N N . ASP A 1 193 ? -5.652 15.614 4.655 1.00 82.69 193 ASP A N 1
ATOM 1487 C CA . ASP A 1 193 ? -6.560 14.541 5.058 1.00 82.69 193 ASP A CA 1
ATOM 1488 C C . ASP A 1 193 ? -5.950 13.168 4.751 1.00 82.69 193 ASP A C 1
ATOM 1490 O O . ASP A 1 193 ? -6.050 12.629 3.647 1.00 82.69 193 ASP A O 1
ATOM 1494 N N . GLN A 1 194 ? -5.319 12.585 5.768 1.00 88.00 194 GLN A N 1
ATOM 1495 C CA . GLN A 1 194 ? -4.676 11.277 5.661 1.00 88.00 194 GLN A CA 1
ATOM 1496 C C . GLN A 1 194 ? -5.659 10.102 5.642 1.00 88.00 194 GLN A C 1
ATOM 1498 O O . GLN A 1 194 ? -5.236 9.007 5.281 1.00 88.00 194 GLN A O 1
ATOM 1503 N N . PHE A 1 195 ? -6.935 10.312 5.975 1.00 81.56 195 PHE A N 1
ATOM 1504 C CA . PHE A 1 195 ? -7.990 9.291 5.886 1.00 81.56 195 PHE A CA 1
ATOM 1505 C C . PHE A 1 195 ? -8.865 9.456 4.641 1.00 81.56 195 PHE A C 1
ATOM 1507 O O . PHE A 1 195 ? -9.775 8.658 4.417 1.00 81.56 195 PHE A O 1
ATOM 1514 N N . GLY A 1 196 ? -8.595 10.494 3.851 1.00 72.31 196 GLY A N 1
ATOM 1515 C CA . GLY A 1 196 ? -9.279 10.772 2.607 1.00 72.31 196 GLY A CA 1
ATOM 1516 C C . GLY A 1 196 ? -8.880 9.824 1.466 1.00 72.31 196 GLY A C 1
ATOM 1517 O O . GLY A 1 196 ? -8.045 8.929 1.620 1.00 72.31 196 GLY A O 1
ATOM 1518 N N . PRO A 1 197 ? -9.401 10.069 0.256 1.00 64.12 197 PRO A N 1
ATOM 1519 C CA . PRO A 1 197 ? -9.330 9.143 -0.888 1.00 64.12 197 PRO A CA 1
ATOM 1520 C C . PRO A 1 197 ? -7.904 8.928 -1.384 1.00 64.12 197 PRO A C 1
ATOM 1522 O O . PRO A 1 197 ? -7.525 7.871 -1.884 1.00 64.12 197 PRO A O 1
ATOM 1525 N N . ARG A 1 198 ? -7.110 9.986 -1.235 1.00 71.06 198 ARG A N 1
ATOM 1526 C CA . ARG A 1 198 ? -5.697 10.063 -1.596 1.00 71.06 198 ARG A CA 1
ATOM 1527 C C . ARG A 1 198 ? -4.802 10.044 -0.358 1.00 71.06 198 ARG A C 1
ATOM 1529 O O . ARG A 1 198 ? -3.597 10.249 -0.484 1.00 71.06 198 ARG A O 1
ATOM 1536 N N . GLY A 1 199 ? -5.390 9.849 0.821 1.00 80.75 199 GLY A N 1
ATOM 1537 C CA . GLY A 1 199 ? -4.699 9.751 2.094 1.00 80.75 199 GLY A CA 1
ATOM 1538 C C . GLY A 1 199 ? -3.949 8.429 2.236 1.00 80.75 199 GLY A C 1
ATOM 1539 O O . GLY A 1 199 ? -4.144 7.476 1.479 1.00 80.75 199 GLY A O 1
ATOM 1540 N N . SER A 1 200 ? -3.049 8.375 3.210 1.00 89.19 200 SER A N 1
ATOM 1541 C CA . SER A 1 200 ? -2.202 7.201 3.439 1.00 89.19 200 SER A CA 1
ATOM 1542 C C . SER A 1 200 ? -2.827 6.155 4.353 1.00 89.19 200 SER A C 1
ATOM 1544 O O . SER A 1 200 ? -2.276 5.063 4.475 1.00 89.19 200 SER A O 1
ATOM 1546 N N . LEU A 1 201 ? -3.912 6.497 5.045 1.00 88.62 201 LEU A N 1
ATOM 1547 C CA . LEU A 1 201 ? -4.475 5.709 6.130 1.00 88.62 201 LEU A CA 1
ATOM 1548 C C . LEU A 1 201 ? -5.883 5.259 5.776 1.00 88.62 201 LEU A C 1
ATOM 1550 O O . LEU A 1 201 ? -6.741 6.055 5.403 1.00 88.62 201 LEU A O 1
ATOM 1554 N N . GLN A 1 202 ? -6.137 3.971 5.951 1.00 84.44 202 GLN A N 1
ATOM 1555 C CA . GLN A 1 202 ? -7.481 3.418 5.947 1.00 84.44 202 GLN A CA 1
ATOM 1556 C C . GLN A 1 202 ? -7.676 2.672 7.251 1.00 84.44 202 GLN A C 1
ATOM 1558 O O . GLN A 1 202 ? -6.843 1.855 7.631 1.00 84.44 202 GLN A O 1
ATOM 1563 N N . ALA A 1 203 ? -8.749 2.975 7.970 1.00 81.81 203 ALA A N 1
ATOM 1564 C CA . ALA A 1 203 ? -8.952 2.425 9.295 1.00 81.81 203 ALA A CA 1
ATOM 1565 C C . ALA A 1 203 ? -10.421 2.092 9.539 1.00 81.81 203 ALA A C 1
ATOM 1567 O O . ALA A 1 203 ? -11.320 2.801 9.085 1.00 81.81 203 ALA A O 1
ATOM 1568 N N . VAL A 1 204 ? -10.649 1.000 10.261 1.00 77.38 204 VAL A N 1
ATOM 1569 C CA . VAL A 1 204 ? -11.978 0.512 10.622 1.00 77.38 204 VAL A CA 1
ATOM 1570 C C . VAL A 1 204 ? -11.984 0.057 12.071 1.00 77.38 204 VAL A C 1
ATOM 1572 O O . VAL A 1 204 ? -11.048 -0.594 12.542 1.00 77.38 204 VAL A O 1
ATOM 1575 N N . LYS A 1 205 ? -13.055 0.392 12.786 1.00 78.69 205 LYS A N 1
ATOM 1576 C CA . LYS A 1 205 ? -13.285 -0.137 14.127 1.00 78.69 205 LYS A CA 1
ATOM 1577 C C . LYS A 1 205 ? -13.562 -1.631 14.067 1.00 78.69 205 LYS A C 1
ATOM 1579 O O . LYS A 1 205 ? -14.295 -2.109 13.202 1.00 78.69 205 LYS A O 1
ATOM 1584 N N . VAL A 1 206 ? -12.999 -2.348 15.027 1.00 74.44 206 VAL A N 1
ATOM 1585 C CA . VAL A 1 206 ? -13.315 -3.748 15.300 1.00 74.44 206 VAL A CA 1
ATOM 1586 C C . VAL A 1 206 ? -14.107 -3.837 16.608 1.00 74.44 206 VAL A C 1
ATOM 1588 O O . VAL A 1 206 ? -14.094 -2.922 17.431 1.00 74.44 206 VAL A O 1
ATOM 1591 N N . SER A 1 207 ? -14.903 -4.893 16.771 1.00 64.75 207 SER A N 1
ATOM 1592 C CA . SER A 1 207 ? -15.969 -4.930 17.784 1.00 64.75 207 SER A CA 1
ATOM 1593 C C . SER A 1 207 ? -15.488 -5.018 19.239 1.00 64.75 207 SER A C 1
ATOM 1595 O O . SER A 1 207 ? -16.297 -4.845 20.143 1.00 64.75 207 SER A O 1
ATOM 1597 N N . ASP A 1 208 ? -14.207 -5.291 19.480 1.00 67.88 208 ASP A N 1
ATOM 1598 C CA . ASP A 1 208 ? -13.564 -5.269 20.804 1.00 67.88 208 ASP A CA 1
ATOM 1599 C C . ASP A 1 208 ? -13.113 -3.855 21.232 1.00 67.88 208 ASP A C 1
ATOM 1601 O O . ASP A 1 208 ? -12.452 -3.688 22.255 1.00 67.88 208 ASP A O 1
ATOM 1605 N N . GLY A 1 209 ? -13.473 -2.828 20.454 1.00 73.19 209 GLY A N 1
ATOM 1606 C CA . GLY A 1 209 ? -13.075 -1.439 20.681 1.00 73.19 209 GLY A CA 1
ATOM 1607 C C . GLY A 1 209 ? -11.747 -1.069 20.020 1.00 73.19 209 GLY A C 1
ATOM 1608 O O . GLY A 1 209 ? -11.405 0.119 19.978 1.00 73.19 209 GLY A O 1
ATOM 1609 N N . GLY A 1 210 ? -11.032 -2.047 19.457 1.00 81.31 210 GLY A N 1
ATOM 1610 C CA . GLY A 1 210 ? -9.826 -1.820 18.678 1.00 81.31 210 GLY A CA 1
ATOM 1611 C C . GLY A 1 210 ? -10.092 -1.186 17.309 1.00 81.31 210 GLY A C 1
ATOM 1612 O O . GLY A 1 210 ? -11.228 -0.979 16.877 1.00 81.31 210 GLY A O 1
ATOM 1613 N N . THR A 1 211 ? -9.014 -0.870 16.599 1.00 85.31 211 THR A N 1
ATOM 1614 C CA . THR A 1 211 ? -9.030 -0.300 15.250 1.00 85.31 211 THR A CA 1
ATOM 1615 C C . THR A 1 211 ? -8.031 -1.039 14.371 1.00 85.31 211 THR A C 1
ATOM 1617 O O . THR A 1 211 ? -6.834 -1.028 14.647 1.00 85.31 211 THR A O 1
ATOM 1620 N N . LEU A 1 212 ? -8.510 -1.664 13.298 1.00 84.25 212 LEU A N 1
ATOM 1621 C CA . LEU A 1 212 ? -7.646 -2.151 12.227 1.00 84.25 212 LEU A CA 1
ATOM 1622 C C . LEU A 1 212 ? -7.259 -0.962 11.349 1.00 84.25 212 LEU A C 1
ATOM 1624 O O . LEU A 1 212 ? -8.130 -0.228 10.890 1.00 84.25 212 LEU A O 1
ATOM 1628 N N . VAL A 1 213 ? -5.967 -0.791 11.103 1.00 87.75 213 VAL A N 1
ATOM 1629 C CA . VAL A 1 213 ? -5.398 0.286 10.295 1.00 87.75 213 VAL A CA 1
ATOM 1630 C C . VAL A 1 213 ? -4.539 -0.328 9.200 1.00 87.75 213 VAL A C 1
ATOM 1632 O O . VAL A 1 213 ? -3.638 -1.112 9.478 1.00 87.75 213 VAL A O 1
ATOM 1635 N N . ILE A 1 214 ? -4.789 0.057 7.958 1.00 87.75 214 ILE A N 1
ATOM 1636 C CA . ILE A 1 214 ? -3.891 -0.152 6.830 1.00 87.75 214 ILE A CA 1
ATOM 1637 C C . ILE A 1 214 ? -3.194 1.181 6.566 1.00 87.75 214 ILE A C 1
ATOM 1639 O O . ILE A 1 214 ? -3.838 2.178 6.239 1.00 87.75 214 ILE A O 1
ATOM 1643 N N . ALA A 1 215 ? -1.879 1.204 6.756 1.00 91.06 215 ALA A N 1
ATOM 1644 C CA . ALA A 1 215 ? -1.045 2.380 6.571 1.00 91.06 215 ALA A CA 1
ATOM 1645 C C . ALA A 1 215 ? -0.148 2.203 5.347 1.00 91.06 215 ALA A C 1
ATOM 1647 O O . ALA A 1 215 ? 0.609 1.237 5.255 1.00 91.06 215 ALA A O 1
ATOM 1648 N N . SER A 1 216 ? -0.204 3.161 4.428 1.00 90.88 216 SER A N 1
ATOM 1649 C CA . SER A 1 216 ? 0.741 3.292 3.322 1.00 90.88 216 SER A CA 1
ATOM 1650 C C . SER A 1 216 ? 1.846 4.263 3.721 1.00 90.88 216 SER A C 1
ATOM 1652 O O . SER A 1 216 ? 1.637 5.469 3.840 1.00 90.88 216 SER A O 1
ATOM 1654 N N . LEU A 1 217 ? 3.036 3.737 3.946 1.00 91.06 217 LEU A N 1
ATOM 1655 C CA . LEU A 1 217 ? 4.237 4.492 4.245 1.00 91.06 217 LEU A CA 1
ATOM 1656 C C . LEU A 1 217 ? 5.114 4.597 3.005 1.00 91.06 217 LEU A C 1
ATOM 1658 O O . LEU A 1 217 ? 5.059 3.791 2.076 1.00 91.06 217 LEU A O 1
ATOM 1662 N N . VAL A 1 218 ? 5.962 5.606 3.027 1.00 88.75 218 VAL A N 1
ATOM 1663 C CA . VAL A 1 218 ? 7.099 5.734 2.143 1.00 88.75 218 VAL A CA 1
ATOM 1664 C C . VAL A 1 218 ? 8.377 5.522 2.943 1.00 88.75 218 VAL A C 1
ATOM 1666 O O . VAL A 1 218 ? 8.458 5.990 4.072 1.00 88.75 218 VAL A O 1
ATOM 1669 N N . ALA A 1 219 ? 9.359 4.839 2.363 1.00 85.94 219 ALA A N 1
ATOM 1670 C CA . ALA A 1 219 ? 10.725 4.744 2.858 1.00 85.94 219 ALA A CA 1
ATOM 1671 C C . ALA A 1 219 ? 11.675 5.343 1.812 1.00 85.94 219 ALA A C 1
ATOM 1673 O O . ALA A 1 219 ? 11.992 4.701 0.809 1.00 85.94 219 ALA A O 1
ATOM 1674 N N . ASP A 1 220 ? 12.098 6.584 2.031 1.00 82.56 220 ASP A N 1
ATOM 1675 C CA . ASP A 1 220 ? 13.083 7.268 1.197 1.00 82.56 220 ASP A CA 1
ATOM 1676 C C . ASP A 1 220 ? 14.494 6.811 1.595 1.00 82.56 220 ASP A C 1
ATOM 1678 O O . ASP A 1 220 ? 14.951 7.057 2.714 1.00 82.56 220 ASP A O 1
ATOM 1682 N N . THR A 1 221 ? 15.200 6.163 0.674 1.00 75.00 221 THR A N 1
ATOM 1683 C CA . THR A 1 221 ? 16.608 5.786 0.802 1.00 75.00 221 THR A CA 1
ATOM 1684 C C . THR A 1 221 ? 17.478 6.632 -0.120 1.00 75.00 221 THR A C 1
ATOM 1686 O O . THR A 1 221 ? 17.111 6.965 -1.247 1.00 75.00 221 THR A O 1
ATOM 1689 N N . VAL A 1 222 ? 18.665 6.988 0.369 1.00 75.00 222 VAL A N 1
ATOM 1690 C CA . VAL A 1 222 ? 19.733 7.585 -0.437 1.00 75.00 222 VAL A CA 1
ATOM 1691 C C . VAL A 1 222 ? 20.938 6.667 -0.319 1.00 75.00 222 VAL A C 1
ATOM 1693 O O . VAL A 1 222 ? 21.456 6.453 0.776 1.00 75.00 222 VAL A O 1
ATOM 1696 N N . HIS A 1 223 ? 21.351 6.102 -1.443 1.00 74.00 223 HIS A N 1
ATOM 1697 C CA . HIS A 1 223 ? 22.543 5.281 -1.570 1.00 74.00 223 HIS A CA 1
ATOM 1698 C C . HIS A 1 223 ? 23.667 6.212 -2.002 1.00 74.00 223 HIS A C 1
ATOM 1700 O O . HIS A 1 223 ? 23.488 6.966 -2.952 1.00 74.00 223 HIS A O 1
ATOM 1706 N N . GLU A 1 224 ? 24.806 6.183 -1.319 1.00 72.75 224 GLU A N 1
ATOM 1707 C CA . GLU A 1 224 ? 25.992 6.955 -1.698 1.00 72.75 224 GLU A CA 1
ATOM 1708 C C . GLU A 1 224 ? 27.099 5.992 -2.111 1.00 72.75 224 GLU A C 1
ATOM 1710 O O . GLU A 1 224 ? 27.300 4.967 -1.458 1.00 72.75 224 GLU A O 1
ATOM 1715 N N . ALA A 1 225 ? 27.807 6.304 -3.193 1.00 68.94 225 ALA A N 1
ATOM 1716 C CA . ALA A 1 225 ? 28.966 5.527 -3.595 1.00 68.94 225 ALA A CA 1
ATOM 1717 C C . ALA A 1 225 ? 30.097 5.724 -2.572 1.00 68.94 225 ALA A C 1
ATOM 1719 O O . ALA A 1 225 ? 30.274 6.821 -2.028 1.00 68.94 225 ALA A O 1
ATOM 1720 N N . GLN A 1 226 ? 30.869 4.670 -2.291 1.00 69.69 226 GLN A N 1
ATOM 1721 C CA . GLN A 1 226 ? 32.024 4.791 -1.401 1.00 69.69 226 GLN A CA 1
ATOM 1722 C C . GLN A 1 226 ? 33.066 5.753 -1.989 1.00 69.69 226 GLN A C 1
ATOM 1724 O O . GLN A 1 226 ? 33.102 6.022 -3.189 1.00 69.69 226 GLN A O 1
ATOM 1729 N N . ARG A 1 227 ? 33.940 6.300 -1.140 1.00 65.06 227 ARG A N 1
ATOM 1730 C CA . ARG A 1 227 ? 34.963 7.258 -1.575 1.00 65.06 227 ARG A CA 1
ATOM 1731 C C . ARG A 1 227 ? 35.891 6.616 -2.614 1.00 65.06 227 ARG A C 1
ATOM 1733 O O . ARG A 1 227 ? 36.641 5.709 -2.280 1.00 65.06 227 ARG A O 1
ATOM 1740 N N . GLY A 1 228 ? 35.883 7.147 -3.837 1.00 65.00 228 GLY A N 1
ATOM 1741 C CA . GLY A 1 228 ? 36.670 6.616 -4.959 1.00 65.00 228 GLY A CA 1
ATOM 1742 C C . GLY A 1 228 ? 35.950 5.536 -5.772 1.00 65.00 228 GLY A C 1
ATOM 1743 O O . GLY A 1 228 ? 36.478 5.102 -6.791 1.00 65.00 228 GLY A O 1
ATOM 1744 N N . GLU A 1 229 ? 34.742 5.152 -5.365 1.00 62.25 229 GLU A N 1
ATOM 1745 C CA . GLU A 1 229 ? 33.852 4.281 -6.119 1.00 62.25 229 GLU A CA 1
ATOM 1746 C C . GLU A 1 229 ? 32.721 5.097 -6.751 1.00 62.25 229 GLU A C 1
ATOM 1748 O O . GLU A 1 229 ? 32.413 6.221 -6.353 1.00 62.25 229 GLU A O 1
ATOM 1753 N N . SER A 1 230 ? 32.091 4.519 -7.765 1.00 66.06 230 SER A N 1
ATOM 1754 C CA . SER A 1 230 ? 30.852 5.034 -8.338 1.00 66.06 230 SER A CA 1
ATOM 1755 C C . SER A 1 230 ? 29.848 3.904 -8.396 1.00 66.06 230 SER A C 1
ATOM 1757 O O . SER A 1 230 ? 30.247 2.737 -8.442 1.00 66.06 230 SER A O 1
ATOM 1759 N N . PHE A 1 231 ? 28.558 4.238 -8.402 1.00 66.50 231 PHE A N 1
ATOM 1760 C CA . PHE A 1 231 ? 27.555 3.239 -8.722 1.00 66.50 231 PHE A CA 1
ATOM 1761 C C . PHE A 1 231 ? 27.805 2.747 -10.137 1.00 66.50 231 PHE A C 1
ATOM 1763 O O . PHE A 1 231 ? 27.612 3.464 -11.120 1.00 66.50 231 PHE A O 1
ATOM 1770 N N . ASP A 1 232 ? 28.313 1.524 -10.205 1.00 56.88 232 ASP A N 1
ATOM 1771 C CA . ASP A 1 232 ? 28.541 0.842 -11.452 1.00 56.88 232 ASP A CA 1
ATOM 1772 C C . ASP A 1 232 ? 27.172 0.499 -12.035 1.00 56.88 232 ASP A C 1
ATOM 1774 O O . ASP A 1 232 ? 26.473 -0.398 -11.553 1.00 56.88 232 ASP A O 1
ATOM 1778 N N . THR A 1 233 ? 26.802 1.216 -13.093 1.00 54.47 233 THR A N 1
ATOM 1779 C CA . THR A 1 233 ? 25.619 0.953 -13.920 1.00 54.47 233 THR A CA 1
ATOM 1780 C C . THR A 1 233 ? 25.764 -0.351 -14.715 1.00 54.47 233 THR A C 1
ATOM 1782 O O . THR A 1 233 ? 25.231 -0.468 -15.811 1.00 54.47 233 THR A O 1
ATOM 1785 N N . THR A 1 234 ? 26.580 -1.299 -14.258 1.00 53.12 234 THR A N 1
ATOM 1786 C CA . THR A 1 234 ? 26.622 -2.694 -14.707 1.00 53.12 234 THR A CA 1
ATOM 1787 C C . THR A 1 234 ? 26.409 -3.692 -13.563 1.00 53.12 234 THR A C 1
ATOM 1789 O O . THR A 1 234 ? 26.276 -4.885 -13.827 1.00 53.12 234 THR A O 1
ATOM 1792 N N . ARG A 1 235 ? 26.358 -3.233 -12.298 1.00 46.25 235 ARG A N 1
ATOM 1793 C CA . ARG A 1 235 ? 26.258 -4.083 -11.092 1.00 46.25 235 ARG A CA 1
ATOM 1794 C C . ARG A 1 235 ? 25.015 -3.847 -10.232 1.00 46.25 235 ARG A C 1
ATOM 1796 O O . ARG A 1 235 ? 24.656 -4.731 -9.461 1.00 46.25 235 ARG A O 1
ATOM 1803 N N . LEU A 1 236 ? 24.384 -2.679 -10.328 1.00 54.00 236 LEU A N 1
ATOM 1804 C CA . LEU A 1 236 ? 23.033 -2.449 -9.799 1.00 54.00 236 LEU A CA 1
ATOM 1805 C C . LEU A 1 236 ? 21.990 -2.962 -10.795 1.00 54.00 236 LEU A C 1
ATOM 1807 O O . LEU A 1 236 ? 22.333 -3.193 -11.949 1.00 54.00 236 LEU A O 1
ATOM 1811 N N . ASP A 1 237 ? 20.731 -3.123 -10.372 1.00 64.75 237 ASP A N 1
ATOM 1812 C CA . ASP A 1 237 ? 19.611 -3.444 -11.271 1.00 64.75 237 ASP A CA 1
ATOM 1813 C C . ASP A 1 237 ? 19.501 -2.372 -12.374 1.00 64.75 237 ASP A C 1
ATOM 1815 O O . ASP A 1 237 ? 18.782 -1.384 -12.245 1.00 64.75 237 ASP A O 1
ATOM 1819 N N . ASN A 1 238 ? 20.243 -2.531 -13.471 1.00 67.12 238 ASN A N 1
ATOM 1820 C CA . ASN A 1 238 ? 20.309 -1.569 -14.574 1.00 67.12 238 ASN A CA 1
ATOM 1821 C C . ASN A 1 238 ? 18.930 -1.259 -15.131 1.00 67.12 238 ASN A C 1
ATOM 1823 O O . ASN A 1 238 ? 18.615 -0.103 -15.404 1.00 67.12 238 ASN A O 1
ATOM 1827 N N . SER A 1 239 ? 18.083 -2.284 -15.186 1.00 72.56 239 SER A N 1
ATOM 1828 C CA . SER A 1 239 ? 16.685 -2.181 -15.576 1.00 72.56 239 SER A CA 1
ATOM 1829 C C . SER A 1 239 ? 15.926 -1.124 -14.782 1.00 72.56 239 SER A C 1
ATOM 1831 O O . SER A 1 239 ? 15.078 -0.419 -15.322 1.00 72.56 239 SER A O 1
ATOM 1833 N N . TYR A 1 240 ? 16.261 -0.969 -13.504 1.00 71.50 240 TYR A N 1
ATOM 1834 C CA . TYR A 1 240 ? 15.666 0.010 -12.612 1.00 71.50 240 TYR A CA 1
ATOM 1835 C C . TYR A 1 240 ? 16.164 1.436 -12.884 1.00 71.50 240 TYR A C 1
ATOM 1837 O O . TYR A 1 240 ? 15.360 2.366 -12.984 1.00 71.50 240 TYR A O 1
ATOM 1845 N N . LEU A 1 241 ? 17.478 1.626 -13.036 1.00 73.62 241 LEU A N 1
ATOM 1846 C CA . LEU A 1 241 ? 18.065 2.934 -13.366 1.00 73.62 241 LEU A CA 1
ATOM 1847 C C . LEU A 1 241 ? 17.574 3.429 -14.736 1.00 73.62 241 LEU A C 1
ATOM 1849 O O . LEU A 1 241 ? 17.169 4.582 -14.888 1.00 73.62 241 LEU A O 1
ATOM 1853 N N . GLU A 1 242 ? 17.504 2.527 -15.712 1.00 74.75 242 GLU A N 1
ATOM 1854 C CA . GLU A 1 242 ? 16.996 2.811 -17.052 1.00 74.75 242 GLU A CA 1
ATOM 1855 C C . GLU A 1 242 ? 15.490 3.111 -17.052 1.00 74.75 242 GLU A C 1
ATOM 1857 O O . GLU A 1 242 ? 15.068 4.115 -17.631 1.00 74.75 242 GLU A O 1
ATOM 1862 N N . ALA A 1 243 ? 14.672 2.317 -16.348 1.00 76.31 243 ALA A N 1
ATOM 1863 C CA . ALA A 1 243 ? 13.223 2.534 -16.262 1.00 76.31 243 ALA A CA 1
ATOM 1864 C C . ALA A 1 243 ? 12.846 3.857 -15.574 1.00 76.31 243 ALA A C 1
ATOM 1866 O O . ALA A 1 243 ? 11.775 4.415 -15.829 1.00 76.31 243 ALA A O 1
ATOM 1867 N N . THR A 1 244 ? 13.716 4.367 -14.702 1.00 72.00 244 THR A N 1
ATOM 1868 C CA . THR A 1 244 ? 13.513 5.620 -13.959 1.00 72.00 244 THR A CA 1
ATOM 1869 C C . THR A 1 244 ? 14.123 6.835 -14.636 1.00 72.00 244 THR A C 1
ATOM 1871 O O . THR A 1 244 ? 13.816 7.967 -14.254 1.00 72.00 244 THR A O 1
ATOM 1874 N N . GLY A 1 245 ? 14.947 6.616 -15.663 1.00 68.62 245 GLY A N 1
ATOM 1875 C CA . GLY A 1 245 ? 15.683 7.671 -16.345 1.00 68.62 245 GLY A CA 1
ATOM 1876 C C . GLY A 1 245 ? 16.824 8.257 -15.511 1.00 68.62 245 GLY A C 1
ATOM 1877 O O . GLY A 1 245 ? 17.303 9.338 -15.849 1.00 68.62 245 GLY A O 1
ATOM 1878 N N . GLN A 1 246 ? 17.268 7.579 -14.444 1.00 70.75 246 GLN A N 1
ATOM 1879 C CA . GLN A 1 246 ? 18.497 7.946 -13.741 1.00 70.75 246 GLN A CA 1
ATOM 1880 C C . GLN A 1 246 ? 19.685 7.568 -14.640 1.00 70.75 246 GLN A C 1
ATOM 1882 O O . GLN A 1 246 ? 20.057 6.403 -14.754 1.00 70.75 246 GLN A O 1
ATOM 1887 N N . GLN A 1 247 ? 20.245 8.556 -15.342 1.00 62.19 247 GLN A N 1
ATOM 1888 C CA . GLN A 1 247 ? 21.315 8.369 -16.327 1.00 62.19 247 GLN A CA 1
ATOM 1889 C C . GLN A 1 247 ? 22.587 9.113 -15.907 1.00 62.19 247 GLN A C 1
ATOM 1891 O O . GLN A 1 247 ? 22.530 10.254 -15.455 1.00 62.19 247 GLN A O 1
ATOM 1896 N N . GLY A 1 248 ? 23.749 8.485 -16.108 1.00 56.53 248 GLY A N 1
ATOM 1897 C CA . GLY A 1 248 ? 25.056 9.126 -15.947 1.00 56.53 248 GLY A CA 1
ATOM 1898 C C . GLY A 1 248 ? 26.162 8.144 -15.566 1.00 56.53 248 GLY A C 1
ATOM 1899 O O . GLY A 1 248 ? 25.979 7.299 -14.694 1.00 56.53 248 GLY A O 1
ATOM 1900 N N . ARG A 1 249 ? 27.342 8.269 -16.190 1.00 56.66 249 ARG A N 1
ATOM 1901 C CA . ARG A 1 249 ? 28.559 7.622 -15.673 1.00 56.66 249 ARG A CA 1
ATOM 1902 C C . ARG A 1 249 ? 28.973 8.343 -14.391 1.00 56.66 249 ARG A C 1
ATOM 1904 O O . ARG A 1 249 ? 29.091 9.565 -14.406 1.00 56.66 249 ARG A O 1
ATOM 1911 N N . GLY A 1 250 ? 29.233 7.602 -13.316 1.00 60.28 250 GLY A N 1
ATOM 1912 C CA . GLY A 1 250 ? 29.784 8.189 -12.094 1.00 60.28 250 GLY A CA 1
ATOM 1913 C C . GLY A 1 250 ? 28.758 8.824 -11.152 1.00 60.28 250 GLY A C 1
ATOM 1914 O O . GLY A 1 250 ? 29.105 9.796 -10.488 1.00 60.28 250 GLY A O 1
ATOM 1915 N N . LEU A 1 251 ? 27.517 8.320 -11.086 1.00 68.19 251 LEU A N 1
ATOM 1916 C CA . LEU A 1 251 ? 26.530 8.807 -10.114 1.00 68.19 251 LEU A CA 1
ATOM 1917 C C . LEU A 1 251 ? 27.059 8.589 -8.683 1.00 68.19 251 LEU A C 1
ATOM 1919 O O . LEU A 1 251 ? 27.276 7.440 -8.289 1.00 68.19 251 LEU A O 1
ATOM 1923 N N . PRO A 1 252 ? 27.276 9.660 -7.893 1.00 68.31 252 PRO A N 1
ATOM 1924 C CA . PRO A 1 252 ? 27.749 9.521 -6.521 1.00 68.31 252 PRO A CA 1
ATOM 1925 C C . PRO A 1 252 ? 26.609 9.169 -5.559 1.00 68.31 252 PRO A C 1
ATOM 1927 O O . PRO A 1 252 ? 26.880 8.727 -4.445 1.00 68.31 252 PRO A O 1
ATOM 1930 N N . GLN A 1 253 ? 25.346 9.379 -5.962 1.00 73.94 253 GLN A N 1
ATOM 1931 C CA . GLN A 1 253 ? 24.162 9.118 -5.146 1.00 73.94 253 GLN A CA 1
ATOM 1932 C C . GLN A 1 253 ? 23.003 8.550 -5.976 1.00 73.94 253 GLN A C 1
ATOM 1934 O O . GLN A 1 253 ? 22.774 9.000 -7.096 1.00 73.94 253 GLN A O 1
ATOM 1939 N N . LEU A 1 254 ? 22.246 7.615 -5.398 1.00 71.88 254 LEU A N 1
ATOM 1940 C CA . LEU A 1 254 ? 20.973 7.115 -5.924 1.00 71.88 254 LEU A CA 1
ATOM 1941 C C . LEU A 1 254 ? 19.887 7.362 -4.889 1.00 71.88 254 LEU A C 1
ATOM 1943 O O . LEU A 1 254 ? 20.020 6.943 -3.739 1.00 71.88 254 LEU A O 1
ATOM 1947 N N . ARG A 1 255 ? 18.799 8.018 -5.284 1.00 73.06 255 ARG A N 1
ATOM 1948 C CA . ARG A 1 255 ? 17.628 8.171 -4.422 1.00 73.06 255 ARG A CA 1
ATOM 1949 C C . ARG A 1 255 ? 16.569 7.166 -4.836 1.00 73.06 255 ARG A C 1
ATOM 1951 O O . ARG A 1 255 ? 16.142 7.132 -5.987 1.00 73.06 255 ARG A O 1
ATOM 1958 N N . ILE A 1 256 ? 16.127 6.375 -3.873 1.00 72.62 256 ILE A N 1
ATOM 1959 C CA . ILE A 1 256 ? 15.057 5.408 -4.042 1.00 72.62 256 ILE A CA 1
ATOM 1960 C C . ILE A 1 256 ? 13.961 5.767 -3.051 1.00 72.62 256 ILE A C 1
ATOM 1962 O O . ILE A 1 256 ? 14.212 6.112 -1.902 1.00 72.62 256 ILE A O 1
ATOM 1966 N N . ARG A 1 257 ? 12.721 5.696 -3.502 1.00 75.12 257 ARG A N 1
ATOM 1967 C CA . ARG A 1 257 ? 11.560 5.722 -2.627 1.00 75.12 257 ARG A CA 1
ATOM 1968 C C . ARG A 1 257 ? 11.018 4.306 -2.605 1.00 75.12 257 ARG A C 1
ATOM 1970 O O . ARG A 1 257 ? 11.040 3.620 -3.612 1.00 75.12 257 ARG A O 1
ATOM 1977 N N . ASN A 1 258 ? 10.590 3.808 -1.463 1.00 75.94 258 ASN A N 1
ATOM 1978 C CA . ASN A 1 258 ? 9.962 2.494 -1.368 1.00 75.94 258 ASN A CA 1
ATOM 1979 C C . ASN A 1 258 ? 8.574 2.690 -0.777 1.00 75.94 258 ASN A C 1
ATOM 1981 O O . ASN A 1 258 ? 8.401 3.454 0.166 1.00 75.94 258 ASN A O 1
ATOM 1985 N N . GLY A 1 259 ? 7.576 2.040 -1.352 1.00 81.12 259 GLY A N 1
ATOM 1986 C CA . GLY A 1 259 ? 6.261 1.924 -0.750 1.00 81.12 259 GLY A CA 1
ATOM 1987 C C . GLY A 1 259 ? 6.255 0.812 0.291 1.00 81.12 259 GLY A C 1
ATOM 1988 O O . GLY A 1 259 ? 6.741 -0.283 0.023 1.00 81.12 259 GLY A O 1
ATOM 1989 N N . VAL A 1 260 ? 5.696 1.069 1.467 1.00 86.12 260 VAL A N 1
ATOM 1990 C CA . VAL A 1 260 ? 5.502 0.059 2.514 1.00 86.12 260 VAL A CA 1
ATOM 1991 C C . VAL A 1 260 ? 4.040 0.085 2.931 1.00 86.12 260 VAL A C 1
ATOM 1993 O O . VAL A 1 260 ? 3.546 1.118 3.363 1.00 86.12 260 VAL A O 1
ATOM 1996 N N . THR A 1 261 ? 3.332 -1.035 2.815 1.00 89.19 261 THR A N 1
ATOM 1997 C CA . THR A 1 261 ? 1.987 -1.185 3.383 1.00 89.19 261 THR A CA 1
ATOM 1998 C C . THR A 1 261 ? 2.094 -1.963 4.683 1.00 89.19 261 THR A C 1
ATOM 2000 O O . THR A 1 261 ? 2.588 -3.086 4.686 1.00 89.19 261 THR A O 1
ATOM 200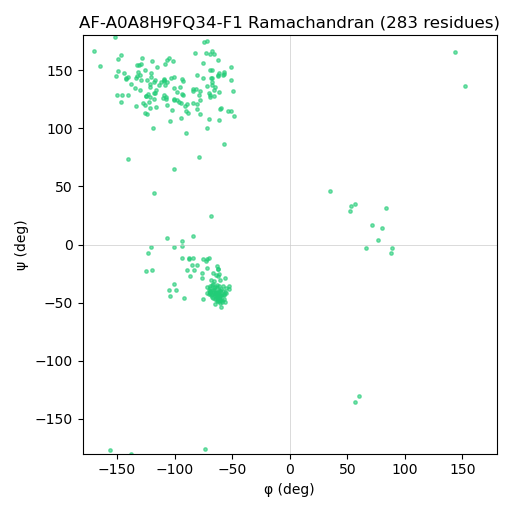3 N N . ALA A 1 262 ? 1.595 -1.398 5.777 1.00 89.19 262 ALA A N 1
ATOM 2004 C CA . ALA A 1 262 ? 1.520 -2.067 7.069 1.00 89.19 262 ALA A CA 1
ATOM 2005 C C . ALA A 1 262 ? 0.060 -2.235 7.500 1.00 89.19 262 ALA A C 1
ATOM 2007 O O . ALA A 1 262 ? -0.702 -1.269 7.504 1.00 89.19 262 ALA A O 1
ATOM 2008 N N . ALA A 1 263 ? -0.315 -3.450 7.894 1.00 88.06 263 ALA A N 1
ATOM 2009 C CA . ALA A 1 263 ? -1.553 -3.725 8.608 1.00 88.06 263 ALA A CA 1
ATOM 2010 C C . ALA A 1 263 ? -1.277 -3.726 10.113 1.00 88.06 263 ALA A C 1
ATOM 2012 O O . ALA A 1 263 ? -0.457 -4.501 10.608 1.00 88.06 263 ALA A O 1
ATOM 2013 N N . LEU A 1 264 ? -1.973 -2.865 10.845 1.00 89.50 264 LEU A N 1
ATOM 2014 C CA . LEU A 1 264 ? -1.808 -2.644 12.275 1.00 89.50 264 LEU A CA 1
ATOM 2015 C C . LEU A 1 264 ? -3.144 -2.854 12.983 1.00 89.50 264 LEU A C 1
ATOM 2017 O O . LEU A 1 264 ? -4.184 -2.420 12.496 1.00 89.50 264 LEU A O 1
ATOM 2021 N N . LEU A 1 265 ? -3.116 -3.460 14.162 1.00 88.69 265 LEU A N 1
ATOM 2022 C CA . LEU A 1 265 ? -4.236 -3.460 15.093 1.00 88.69 265 LEU A CA 1
ATOM 2023 C C . LEU A 1 265 ? -3.906 -2.538 16.260 1.00 88.69 265 LEU A C 1
ATOM 2025 O O . LEU A 1 265 ? -2.923 -2.765 16.965 1.00 88.69 265 LEU A O 1
ATOM 2029 N N . LEU A 1 266 ? -4.730 -1.517 16.460 1.00 89.62 266 LEU A N 1
ATOM 2030 C CA . LEU A 1 266 ? -4.689 -0.661 17.636 1.00 89.62 266 LEU A CA 1
ATOM 2031 C C . LEU A 1 266 ? -5.714 -1.178 18.640 1.00 89.62 266 LEU A C 1
ATOM 2033 O O . LEU A 1 266 ? -6.889 -1.280 18.297 1.00 89.62 266 LEU A O 1
ATOM 2037 N N . ASP A 1 267 ? -5.300 -1.517 19.855 1.00 86.19 267 ASP A N 1
ATOM 2038 C CA . ASP A 1 267 ? -6.240 -1.876 20.918 1.00 86.19 267 ASP A CA 1
ATOM 2039 C C . ASP A 1 267 ? -6.962 -0.635 21.486 1.00 86.19 267 ASP A C 1
ATOM 2041 O O . ASP A 1 267 ? -6.656 0.509 21.137 1.00 86.19 267 ASP A O 1
ATOM 2045 N N . ALA A 1 268 ? -7.933 -0.851 22.377 1.00 80.38 268 ALA A N 1
ATOM 2046 C CA . ALA A 1 268 ? -8.718 0.225 22.990 1.00 80.38 268 ALA A CA 1
ATOM 2047 C C . ALA A 1 268 ? -7.885 1.201 23.853 1.00 80.38 268 ALA A C 1
ATOM 2049 O O . ALA A 1 268 ? -8.333 2.312 24.125 1.00 80.38 268 ALA A O 1
ATOM 2050 N N . THR A 1 269 ? -6.677 0.809 24.272 1.00 81.25 269 THR A N 1
ATOM 2051 C CA . THR A 1 269 ? -5.726 1.648 25.023 1.00 81.25 269 THR A CA 1
ATOM 2052 C C . THR A 1 269 ? -4.725 2.370 24.109 1.00 81.25 269 THR A C 1
ATOM 2054 O O . THR A 1 269 ? -3.887 3.141 24.577 1.00 81.25 269 THR A O 1
ATOM 2057 N N . GLY A 1 270 ? -4.813 2.145 22.793 1.00 78.12 270 GLY A N 1
ATOM 2058 C CA . GLY A 1 270 ? -3.902 2.685 21.791 1.00 78.12 270 GLY A CA 1
ATOM 2059 C C . GLY A 1 270 ? -2.586 1.914 21.674 1.00 78.12 270 GLY A C 1
ATOM 2060 O O . GLY A 1 270 ? -1.644 2.443 21.079 1.00 78.12 270 GLY A O 1
ATOM 2061 N N . GLY A 1 271 ? -2.495 0.704 22.232 1.00 85.56 271 GLY A N 1
ATOM 2062 C CA . GLY A 1 271 ? -1.392 -0.220 21.979 1.00 85.56 271 GLY A CA 1
ATOM 2063 C C . GLY A 1 271 ? -1.424 -0.712 20.533 1.00 85.56 271 GLY A C 1
ATOM 2064 O O . GLY A 1 271 ? -2.489 -0.994 19.995 1.00 85.56 271 GLY A O 1
ATOM 2065 N N . VAL A 1 272 ? -0.264 -0.781 19.875 1.00 88.12 272 VAL A N 1
ATOM 2066 C CA . VAL A 1 272 ? -0.155 -1.118 18.445 1.00 88.12 272 VAL A CA 1
ATOM 2067 C C . VAL A 1 272 ? 0.453 -2.508 18.284 1.00 88.12 272 VAL A C 1
ATOM 2069 O O . VAL A 1 272 ? 1.538 -2.787 18.795 1.00 88.12 272 VAL A O 1
ATOM 2072 N N . ARG A 1 273 ? -0.214 -3.359 17.507 1.00 86.81 273 ARG A N 1
ATOM 2073 C CA . ARG A 1 273 ? 0.282 -4.665 17.068 1.00 86.81 273 ARG A CA 1
ATOM 2074 C C . ARG A 1 273 ? 0.402 -4.687 15.549 1.00 86.81 273 ARG A C 1
ATOM 2076 O O . ARG A 1 273 ? -0.580 -4.446 14.855 1.00 86.81 273 ARG A O 1
ATOM 2083 N N . LEU A 1 274 ? 1.585 -5.013 15.033 1.00 84.81 274 LEU A N 1
ATOM 2084 C CA . LEU A 1 274 ? 1.754 -5.325 13.615 1.00 84.81 274 LEU A CA 1
ATOM 2085 C C . LEU A 1 274 ? 1.068 -6.660 13.309 1.00 84.81 274 LEU A C 1
ATOM 2087 O O . LEU A 1 274 ? 1.307 -7.643 14.008 1.00 84.81 274 LEU A O 1
ATOM 2091 N N . LEU A 1 275 ? 0.221 -6.677 12.284 1.00 82.38 275 LEU A N 1
ATOM 2092 C CA . LEU A 1 275 ? -0.410 -7.892 11.768 1.00 82.38 275 LEU A CA 1
ATOM 2093 C C . LEU A 1 275 ? 0.324 -8.427 10.542 1.00 82.38 275 LEU A C 1
ATOM 2095 O O . LEU A 1 275 ? 0.444 -9.634 10.386 1.00 82.38 275 LEU A O 1
ATOM 2099 N N . ALA A 1 276 ? 0.773 -7.520 9.675 1.00 80.12 276 ALA A N 1
ATOM 2100 C CA . ALA A 1 276 ? 1.536 -7.837 8.479 1.00 80.12 276 ALA A CA 1
ATOM 2101 C C . ALA A 1 276 ? 2.195 -6.577 7.918 1.00 80.12 276 ALA A C 1
ATOM 2103 O O . ALA A 1 276 ? 1.658 -5.472 8.068 1.00 80.12 276 ALA A O 1
ATOM 2104 N N . ALA A 1 277 ? 3.302 -6.742 7.205 1.00 83.62 277 ALA A N 1
ATOM 2105 C CA . ALA A 1 277 ? 3.843 -5.705 6.339 1.00 83.62 277 ALA A CA 1
ATOM 2106 C C . ALA A 1 277 ? 4.220 -6.269 4.964 1.00 83.62 277 ALA A C 1
ATOM 2108 O O . ALA A 1 277 ? 4.731 -7.376 4.844 1.00 83.62 277 ALA A O 1
ATOM 2109 N N . ASP A 1 278 ? 4.001 -5.475 3.921 1.00 78.69 278 ASP A N 1
ATOM 2110 C CA . ASP A 1 278 ? 4.568 -5.714 2.595 1.00 78.69 278 ASP A CA 1
ATOM 2111 C C . ASP A 1 278 ? 5.318 -4.458 2.151 1.00 78.69 278 ASP A C 1
ATOM 2113 O O . ASP A 1 278 ? 4.967 -3.335 2.528 1.00 78.69 278 ASP A O 1
ATOM 2117 N N . SER A 1 279 ? 6.354 -4.635 1.342 1.00 72.56 279 SER A N 1
ATOM 2118 C CA . SER A 1 279 ? 7.081 -3.521 0.748 1.00 72.56 279 SER A CA 1
ATOM 2119 C C . SER A 1 279 ? 7.259 -3.704 -0.752 1.00 72.56 279 SER A C 1
ATOM 2121 O O . SER A 1 279 ? 7.221 -4.804 -1.304 1.00 72.56 279 SER A O 1
ATOM 2123 N N . ALA A 1 280 ? 7.407 -2.581 -1.438 1.00 62.00 280 ALA A N 1
ATOM 2124 C CA . ALA A 1 280 ? 7.667 -2.521 -2.858 1.00 62.00 280 ALA A CA 1
ATOM 2125 C C . ALA A 1 280 ? 8.564 -1.326 -3.159 1.00 62.00 280 ALA A C 1
ATOM 2127 O O . ALA A 1 280 ? 8.242 -0.205 -2.772 1.00 62.00 280 ALA A O 1
ATOM 2128 N N . GLY A 1 281 ? 9.660 -1.533 -3.884 1.00 53.88 281 GLY A N 1
ATOM 2129 C CA . GLY A 1 281 ? 10.493 -0.425 -4.349 1.00 53.88 281 GLY A CA 1
ATOM 2130 C C . GLY A 1 281 ? 9.758 0.455 -5.361 1.00 53.88 281 GLY A C 1
ATOM 2131 O O . GLY A 1 281 ? 9.121 -0.060 -6.274 1.00 53.88 281 GLY A O 1
ATOM 2132 N N . LEU A 1 282 ? 9.825 1.778 -5.184 1.00 49.88 282 LEU A N 1
ATOM 2133 C CA . LEU A 1 282 ? 9.156 2.824 -5.975 1.00 49.88 282 LEU A CA 1
ATOM 2134 C C . LEU A 1 282 ? 10.079 4.038 -6.192 1.00 49.88 282 LEU A C 1
ATOM 2136 O O . LEU A 1 282 ? 9.859 5.058 -5.559 1.00 49.88 282 LEU A O 1
ATOM 2140 N N . PRO A 1 283 ? 11.104 3.974 -7.048 1.00 39.88 283 PRO A N 1
ATOM 2141 C CA . PRO A 1 283 ? 12.112 5.020 -7.231 1.00 39.88 283 PRO A CA 1
ATOM 2142 C C . PRO A 1 283 ? 11.534 6.411 -7.466 1.00 39.88 283 PRO A C 1
ATOM 2144 O O . PRO A 1 283 ? 10.474 6.579 -8.074 1.00 39.88 283 PRO A O 1
ATOM 2147 N N . LEU A 1 284 ? 12.316 7.416 -7.074 1.00 43.75 284 LEU A N 1
ATOM 2148 C CA . LEU A 1 284 ? 12.096 8.809 -7.452 1.00 43.75 284 LEU A CA 1
ATOM 2149 C C . LEU A 1 284 ? 13.127 9.259 -8.486 1.00 43.75 284 LEU A C 1
ATOM 2151 O O . LEU A 1 284 ? 14.193 8.662 -8.618 1.00 43.75 284 LEU A O 1
ATOM 2155 N N . ARG A 1 285 ? 12.769 10.322 -9.207 1.00 46.84 285 ARG A N 1
ATOM 2156 C CA . ARG A 1 285 ? 13.702 11.125 -10.002 1.00 46.84 285 ARG A CA 1
ATOM 2157 C C . ARG A 1 285 ? 14.650 11.907 -9.102 1.00 46.84 285 ARG A C 1
ATOM 2159 O O . ARG A 1 285 ? 14.195 12.321 -8.008 1.00 46.84 285 ARG A O 1
#